Protein 2X7Q (pdb70)

GO terms:
  GO:0062040 fungal biofilm matrix (C, IDA)

Foldseek 3Di:
DDAFEEEEEPALLCQLVVLLVVVPLQVVLVYHYHYDYDNQFCVVVVVCQVVVVGFKYKHWLLLQLQVLLVPQLFKFFAAAFWFFWFKFFKKAALDDPQAQALLSFAAEEDLDDSGPFNLCLLVCVVVVHARHDHYFHQNDDVSQLCQRNVHPPGHHGVIIGGCLLCVVCVVVSRMHTRDMDIQQAGTITMMGTNVCCVVPVPSVLSSQVSSLVSLVVCVVCVVVSLVCNCVPHPGHSVSSNVVVVRIDTDNCGLVAFYDCCRSPVSSCVSSCSSVVDPDDDVSSVVSCVSRYDRGHGDDDDPVD

B-factor: mean 14.61, std 3.61, range [8.03, 32.43]

InterPro domains:
  IPR054364 Ca3427-like, PBP 2 [PF22384] (88-183)

Organism: Candida albicans (strain SC5314 / ATCC MYA-2876) (NCBI:txid237561)

Solvent-accessible surface area: 13433 Å² total

Structure (mmCIF, N/CA/C/O backbone):
data_2X7Q
#
_entry.id   2X7Q
#
_cell.length_a   41.411
_cell.length_b   65.724
_cell.length_c   128.203
_cell.angle_alpha   90.00
_cell.angle_beta   90.00
_cell.angle_gamma   90.00
#
_symmetry.space_group_name_H-M   'P 21 21 21'
#
loop_
_entity.id
_entity.type
_entity.pdbx_description
1 polymer 'POSSIBLE THIAMINE BIOSYNTHESIS ENZYME'
2 non-polymer GLYCEROL
3 non-polymer 'CALCIUM ION'
4 water water
#
loop_
_atom_site.group_PDB
_atom_site.id
_atom_site.type_symbol
_atom_site.label_atom_id
_atom_site.label_alt_id
_atom_site.label_comp_id
_atom_site.label_asym_id
_atom_site.label_entity_id
_atom_site.label_seq_id
_atom_site.pdbx_PDB_ins_code
_atom_site.Cartn_x
_atom_site.Cartn_y
_atom_site.Cartn_z
_atom_site.occupancy
_atom_site.B_iso_or_equiv
_atom_site.auth_seq_id
_atom_site.auth_comp_id
_atom_site.auth_asym_id
_atom_site.auth_atom_id
_atom_site.pdbx_PDB_model_num
ATOM 1 N N . LEU A 1 14 ? 47.535 37.162 97.365 1.00 17.94 1 LEU A N 1
ATOM 2 C CA . LEU A 1 14 ? 46.623 37.280 96.233 1.00 18.81 1 LEU A CA 1
ATOM 3 C C . LEU A 1 14 ? 46.753 38.641 95.557 1.00 16.62 1 LEU A C 1
ATOM 4 O O . LEU A 1 14 ? 46.653 39.676 96.212 1.00 17.58 1 LEU A O 1
ATOM 9 N N . PRO A 1 15 ? 46.978 38.642 94.237 1.00 16.64 2 PRO A N 1
ATOM 10 C CA . PRO A 1 15 ? 47.138 39.881 93.470 1.00 17.35 2 PRO A CA 1
ATOM 11 C C . PRO A 1 15 ? 45.879 40.743 93.509 1.00 16.66 2 PRO A C 1
ATOM 12 O O . PRO A 1 15 ? 44.773 40.217 93.642 1.00 15.75 2 PRO A O 1
ATOM 16 N N . THR A 1 16 ? 46.055 42.055 93.388 1.00 16.00 3 THR A N 1
ATOM 17 C CA . THR A 1 16 ? 44.933 42.987 93.384 1.00 16.37 3 THR A CA 1
ATOM 18 C C . THR A 1 16 ? 43.972 42.670 92.245 1.00 15.85 3 THR A C 1
ATOM 19 O O . THR A 1 16 ? 44.376 42.146 91.206 1.00 15.03 3 THR A O 1
ATOM 23 N N . LEU A 1 17 ? 42.699 42.992 92.444 1.00 15.53 4 LEU A N 1
ATOM 24 C CA . LEU A 1 17 ? 41.672 42.649 91.474 1.00 14.77 4 LEU A CA 1
ATOM 25 C C . LEU A 1 17 ? 40.782 43.848 91.161 1.00 15.44 4 LEU A C 1
ATOM 26 O O . LEU A 1 17 ? 40.077 44.353 92.036 1.00 15.35 4 LEU A O 1
ATOM 31 N N . LYS A 1 18 ? 40.822 44.302 89.912 1.00 13.87 5 LYS A N 1
ATOM 32 C CA . LYS A 1 18 ? 39.980 45.408 89.473 1.00 14.13 5 LYS A CA 1
ATOM 33 C C . LYS A 1 18 ? 38.661 44.877 88.918 1.00 12.62 5 LYS A C 1
ATOM 34 O O . LYS A 1 18 ? 38.633 44.227 87.872 1.00 12.69 5 LYS A O 1
ATOM 40 N N . VAL A 1 19 ? 37.571 45.153 89.626 1.00 12.69 6 VAL A N 1
ATOM 41 C CA . VAL A 1 19 ? 36.262 44.630 89.247 1.00 12.28 6 VAL A CA 1
ATOM 42 C C . VAL A 1 19 ? 35.343 45.725 88.708 1.00 12.14 6 VAL A C 1
ATOM 43 O O . VAL A 1 19 ? 35.014 46.681 89.413 1.00 12.57 6 VAL A O 1
ATOM 47 N N . ALA A 1 20 ? 34.932 45.576 87.452 1.00 11.63 7 ALA A N 1
ATOM 48 C CA . ALA A 1 20 ? 34.016 46.524 86.824 1.00 11.82 7 ALA A CA 1
ATOM 49 C C . ALA A 1 20 ? 32.569 46.105 87.053 1.00 11.24 7 ALA A C 1
ATOM 50 O O . ALA A 1 20 ? 32.208 44.956 86.806 1.00 11.13 7 ALA A O 1
ATOM 52 N N . TYR A 1 21 ? 31.750 47.036 87.533 1.00 11.61 8 TYR A N 1
ATOM 53 C CA . TYR A 1 21 ? 30.345 46.756 87.812 1.00 12.48 8 TYR A CA 1
ATOM 54 C C . TYR A 1 21 ? 29.446 47.888 87.321 1.00 12.43 8 TYR A C 1
ATOM 55 O O . TYR A 1 21 ? 29.917 48.988 87.024 1.00 12.67 8 TYR A O 1
ATOM 64 N N . ILE A 1 22 ? 28.149 47.613 87.250 1.00 11.42 9 ILE A N 1
ATOM 65 C CA . ILE A 1 22 ? 27.17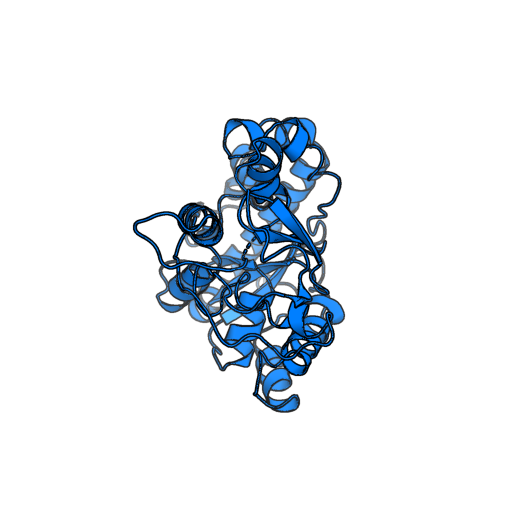5 48.623 86.859 1.00 12.77 9 ILE A CA 1
ATOM 66 C C . ILE A 1 22 ? 26.361 49.059 88.072 1.00 12.72 9 ILE A C 1
ATOM 67 O O . ILE A 1 22 ? 25.722 48.235 88.722 1.00 12.04 9 ILE A O 1
ATOM 72 N N . PRO A 1 23 ? 26.388 50.363 88.383 1.00 12.69 10 PRO A N 1
ATOM 73 C CA . PRO A 1 23 ? 25.722 50.910 89.571 1.00 14.83 10 PRO A CA 1
ATOM 74 C C . PRO A 1 23 ? 24.200 50.842 89.476 1.00 14.91 10 PRO A C 1
ATOM 75 O O . PRO A 1 23 ? 23.549 51.848 89.190 1.00 15.59 10 PRO A O 1
ATOM 79 N N . GLU A 1 24 ? 23.645 49.660 89.719 1.00 14.14 11 GLU A N 1
ATOM 80 C CA . GLU A 1 24 ? 22.198 49.479 89.745 1.00 12.67 11 GLU A CA 1
ATOM 81 C C . GLU A 1 24 ? 21.787 48.682 90.979 1.00 11.35 11 GLU A C 1
ATOM 82 O O . GLU A 1 24 ? 22.626 48.330 91.808 1.00 11.23 11 GLU A O 1
ATOM 88 N N . HIS A 1 25 ? 20.496 48.392 91.096 1.00 11.51 12 HIS A N 1
ATOM 89 C CA . HIS A 1 25 ? 19.993 47.611 92.219 1.00 10.50 12 HIS A CA 1
ATOM 90 C C . HIS A 1 25 ? 20.636 46.228 92.278 1.00 10.66 12 HIS A C 1
ATOM 91 O O . HIS A 1 25 ? 20.796 45.658 93.355 1.00 10.23 12 HIS A O 1
ATOM 98 N N . PHE A 1 26 ? 21.007 45.692 91.119 1.00 9.94 13 PHE A N 1
ATOM 99 C CA . PHE A 1 26 ? 21.597 44.357 91.053 1.00 10.15 13 PHE A CA 1
ATOM 100 C C . PHE A 1 26 ? 22.962 44.282 91.732 1.00 9.96 13 PHE A C 1
ATOM 101 O O . PHE A 1 26 ? 23.395 43.209 92.148 1.00 10.36 13 PHE A O 1
ATOM 109 N N . SER A 1 27 ? 23.638 45.421 91.840 1.00 9.63 14 SER A N 1
ATOM 110 C CA . SER A 1 27 ? 24.983 45.459 92.404 1.00 10.02 14 SER A CA 1
ATOM 111 C C . SER A 1 27 ? 24.956 45.469 93.930 1.00 10.73 14 SER A C 1
ATOM 112 O O . SER A 1 27 ? 26.003 45.522 94.575 1.00 10.53 14 SER A O 1
ATOM 115 N N . THR A 1 28 ? 23.757 45.414 94.501 1.00 10.10 15 THR A N 1
ATOM 116 C CA . THR A 1 28 ? 23.590 45.465 95.951 1.00 11.20 15 THR A CA 1
ATOM 117 C C . THR A 1 28 ? 24.461 44.454 96.707 1.00 11.64 15 THR A C 1
ATOM 118 O O . THR A 1 28 ? 25.184 44.834 97.626 1.00 11.24 15 THR A O 1
ATOM 122 N N . PRO A 1 29 ? 24.393 43.167 96.326 1.00 9.92 16 PRO A N 1
ATOM 123 C CA . PRO A 1 29 ? 25.193 42.146 97.013 1.00 10.01 16 PRO A CA 1
ATOM 124 C C . PRO A 1 29 ? 26.684 42.475 97.011 1.00 11.12 16 PRO A C 1
ATOM 125 O O . PRO A 1 29 ? 27.374 42.189 97.989 1.00 11.87 16 PRO A O 1
ATOM 129 N N . LEU A 1 30 ? 27.172 43.064 95.924 1.00 10.47 17 LEU A N 1
ATOM 130 C CA . LEU A 1 30 ? 28.574 43.454 95.834 1.00 11.39 17 LEU A CA 1
ATOM 131 C C . LEU A 1 30 ? 28.927 44.464 96.918 1.00 12.47 17 LEU A C 1
ATOM 132 O O . LEU A 1 30 ? 29.992 44.387 97.527 1.00 11.40 17 LEU A O 1
ATOM 137 N N . PHE A 1 31 ? 28.022 45.407 97.160 1.00 12.06 18 PHE A N 1
ATOM 138 C CA . PHE A 1 31 ? 28.245 46.444 98.161 1.00 13.35 18 PHE A CA 1
ATOM 139 C C . PHE A 1 31 ? 28.349 45.874 99.573 1.00 13.75 18 PHE A C 1
ATOM 140 O O . PHE A 1 31 ? 29.295 46.173 100.301 1.00 14.08 18 PHE A O 1
ATOM 148 N N . PHE A 1 32 ? 27.370 45.060 99.955 1.00 12.64 19 PHE A N 1
ATOM 149 C CA . PHE A 1 32 ? 27.331 44.484 101.297 1.00 13.61 19 PHE A CA 1
ATOM 150 C C . PHE A 1 32 ? 28.537 43.588 101.574 1.00 13.43 19 PHE A C 1
ATOM 151 O O . PHE A 1 32 ? 28.989 43.483 102.712 1.00 13.55 19 PHE A O 1
ATOM 159 N N . ALA A 1 33 ? 29.051 42.943 100.532 1.00 13.45 20 ALA A N 1
ATOM 160 C CA . ALA A 1 33 ? 30.256 42.131 100.660 1.00 13.33 20 ALA A CA 1
ATOM 161 C C . ALA A 1 33 ? 31.430 42.992 101.118 1.00 14.17 20 ALA A C 1
ATOM 162 O O . ALA A 1 33 ? 32.288 42.539 101.874 1.00 15.09 20 ALA A O 1
ATOM 164 N N . GLN A 1 34 ? 31.458 44.237 100.652 1.00 13.84 21 GLN A N 1
ATOM 165 C CA . GLN A 1 34 ? 32.499 45.184 101.034 1.00 14.42 21 GLN A CA 1
ATOM 166 C C . GLN A 1 34 ? 32.202 45.786 102.405 1.00 15.06 21 GLN A C 1
ATOM 167 O O . GLN A 1 34 ? 33.101 45.950 103.229 1.00 14.77 21 GLN A O 1
ATOM 173 N N . GLN A 1 35 ? 30.934 46.111 102.640 1.00 14.69 22 GLN A N 1
ATOM 174 C CA . GLN A 1 35 ? 30.501 46.675 103.915 1.00 14.97 22 GLN A CA 1
ATOM 175 C C . GLN A 1 35 ? 30.819 45.736 105.074 1.00 14.87 22 GLN A C 1
ATOM 176 O O . GLN A 1 35 ? 31.289 46.171 106.125 1.00 16.05 22 GLN A O 1
ATOM 182 N N . GLN A 1 36 ? 30.560 44.448 104.874 1.00 14.64 23 GLN A N 1
ATOM 183 C CA . GLN A 1 36 ? 30.785 43.449 105.912 1.00 14.60 23 GLN A CA 1
ATOM 184 C C . GLN A 1 36 ? 32.219 42.930 105.887 1.00 15.26 23 GLN A C 1
ATOM 185 O O . GLN A 1 36 ? 32.585 42.051 106.667 1.00 15.35 23 GLN A O 1
ATOM 191 N N . GLY A 1 37 ? 33.026 43.480 104.984 1.00 14.14 24 GLY A N 1
ATOM 192 C CA . GLY A 1 37 ? 34.434 43.136 104.901 1.00 14.95 24 GLY A CA 1
ATOM 193 C C . GLY A 1 37 ? 34.703 41.703 104.484 1.00 15.66 24 GLY A C 1
ATOM 194 O O . GLY A 1 37 ? 35.699 41.109 104.898 1.00 15.64 24 GLY A O 1
ATOM 195 N N . TYR A 1 38 ? 33.821 41.146 103.661 1.00 14.03 25 TYR A N 1
ATOM 196 C CA . TYR A 1 38 ? 33.994 39.781 103.179 1.00 14.50 25 TYR A CA 1
ATOM 197 C C . TYR A 1 38 ? 35.202 39.661 102.252 1.00 14.58 25 TYR A C 1
ATOM 198 O O . TYR A 1 38 ? 35.879 38.634 102.234 1.00 14.80 25 TYR A O 1
ATOM 207 N N . TYR A 1 39 ? 35.466 40.709 101.479 1.00 12.60 26 TYR A N 1
ATOM 208 C CA . TYR A 1 39 ? 36.593 40.703 100.553 1.00 14.90 26 TYR A CA 1
ATOM 209 C C . TYR A 1 39 ? 37.922 40.589 101.297 1.00 16.01 26 TYR A C 1
ATOM 210 O O . TYR A 1 39 ? 38.750 39.738 100.974 1.00 15.53 26 TYR A O 1
ATOM 219 N N . LYS A 1 40 ? 38.122 41.448 102.291 1.00 15.04 27 LYS A N 1
ATOM 220 C CA . LYS A 1 40 ? 39.341 41.417 103.093 1.00 17.25 27 LYS A CA 1
ATOM 221 C C . LYS A 1 40 ? 39.478 40.100 103.853 1.00 17.15 27 LYS A C 1
ATOM 222 O O . LYS A 1 40 ? 40.582 39.598 104.046 1.00 17.59 27 LYS A O 1
ATOM 228 N N . ALA A 1 41 ? 38.346 39.540 104.267 1.00 17.13 28 ALA A N 1
ATOM 229 C CA . ALA A 1 41 ? 38.332 38.273 104.988 1.00 16.93 28 ALA A CA 1
ATOM 230 C C . ALA A 1 41 ? 38.910 37.152 104.132 1.00 17.97 28 ALA A C 1
ATOM 231 O O . ALA A 1 41 ? 39.451 36.178 104.652 1.00 18.49 28 ALA A O 1
ATOM 233 N N . HIS A 1 42 ? 38.785 37.296 102.816 1.00 17.06 29 HIS A N 1
ATOM 234 C CA . HIS A 1 42 ? 39.310 36.310 101.879 1.00 17.66 29 HIS A CA 1
ATOM 235 C C . HIS A 1 42 ? 40.694 36.706 101.376 1.00 18.36 29 HIS A C 1
ATOM 236 O O . HIS A 1 42 ? 41.157 36.207 100.351 1.00 19.03 29 HIS A O 1
ATOM 243 N N . ASP A 1 43 ? 41.352 37.600 102.108 1.00 17.76 30 ASP A N 1
ATOM 244 C CA . ASP A 1 43 ? 42.695 38.055 101.757 1.00 19.59 30 ASP A CA 1
ATOM 245 C C . ASP A 1 43 ? 42.716 38.710 100.379 1.00 18.00 30 ASP A C 1
ATOM 246 O O . ASP A 1 43 ? 43.660 38.534 99.610 1.00 18.54 30 ASP A O 1
ATOM 251 N N . LEU A 1 44 ? 41.669 39.470 100.076 1.00 16.84 31 LEU A N 1
ATOM 252 C CA . LEU A 1 44 ? 41.533 40.105 98.771 1.00 16.12 31 LEU A CA 1
ATOM 253 C C . LEU A 1 44 ? 41.664 41.622 98.863 1.00 17.34 31 LEU A C 1
ATOM 254 O O . LEU A 1 44 ? 41.335 42.222 99.887 1.00 17.32 31 LEU A O 1
ATOM 259 N N . SER A 1 45 ? 42.153 42.233 97.789 1.00 16.46 32 SER A N 1
ATOM 260 C CA . SER A 1 45 ? 42.182 43.686 97.668 1.00 16.31 32 SER A CA 1
ATOM 261 C C . SER A 1 45 ? 41.469 44.086 96.384 1.00 16.62 32 SER A C 1
ATOM 262 O O . SER A 1 45 ? 42.053 44.052 95.300 1.00 15.34 32 SER A O 1
ATOM 265 N N . ILE A 1 46 ? 40.202 44.459 96.513 1.00 16.97 33 ILE A N 1
ATOM 266 C CA . ILE A 1 46 ? 39.367 44.719 95.351 1.00 16.18 33 ILE A CA 1
ATOM 267 C C . ILE A 1 46 ? 39.217 46.206 95.053 1.00 15.48 33 ILE A C 1
ATOM 268 O O . ILE A 1 46 ? 38.802 46.980 95.914 1.00 16.62 33 ILE A O 1
ATOM 273 N N . GLU A 1 47 ? 39.561 46.598 93.830 1.00 15.61 34 GLU A N 1
ATOM 274 C CA . GLU A 1 47 ? 39.338 47.963 93.369 1.00 15.60 34 GLU A CA 1
ATOM 275 C C . GLU A 1 47 ? 38.156 47.994 92.409 1.00 14.52 34 GLU A C 1
ATOM 276 O O . GLU A 1 47 ? 38.278 47.603 91.247 1.00 15.67 34 GLU A O 1
ATOM 282 N N . PHE A 1 48 ? 37.011 48.455 92.901 1.00 14.26 35 PHE A N 1
ATOM 283 C CA . PHE A 1 48 ? 35.799 48.499 92.092 1.00 13.44 35 PHE A CA 1
ATOM 284 C C . PHE A 1 48 ? 35.811 49.652 91.096 1.00 14.65 35 PHE A C 1
ATOM 285 O O . PHE A 1 48 ? 36.176 50.778 91.436 1.00 15.63 35 PHE A O 1
ATOM 293 N N . VAL A 1 49 ? 35.408 49.357 89.865 1.00 14.58 36 VAL A N 1
ATOM 294 C CA . VAL A 1 49 ? 35.319 50.363 88.814 1.00 14.72 36 VAL A CA 1
ATOM 295 C C . VAL A 1 49 ? 33.874 50.524 88.353 1.00 14.21 36 VAL A C 1
ATOM 296 O O . VAL A 1 49 ? 33.315 49.636 87.711 1.00 13.97 36 VAL A O 1
ATOM 300 N N . LYS A 1 50 ? 33.272 51.661 88.684 1.00 14.48 37 LYS A N 1
ATOM 301 C CA . LYS A 1 50 ? 31.886 51.925 88.316 1.00 15.27 37 LYS A CA 1
ATOM 302 C C . LYS A 1 50 ? 31.740 52.196 86.819 1.00 13.68 37 LYS A C 1
ATOM 303 O O . LYS A 1 50 ? 32.452 53.027 86.255 1.00 14.33 37 LYS A O 1
ATOM 309 N N . VAL A 1 51 ? 30.804 51.493 86.187 1.00 13.75 38 VAL A N 1
ATOM 310 C CA . VAL A 1 51 ? 30.524 51.671 84.768 1.00 14.91 38 VAL A CA 1
ATOM 311 C C . VAL A 1 51 ? 29.035 51.929 84.549 1.00 15.87 38 VAL A C 1
ATOM 312 O O . VAL A 1 51 ? 28.273 50.994 84.324 1.00 15.65 38 VAL A O 1
ATOM 316 N N . PRO A 1 52 ? 28.622 53.206 84.618 1.00 17.14 39 PRO A N 1
ATOM 317 C CA . PRO A 1 52 ? 27.221 53.630 84.479 1.00 17.25 39 PRO A CA 1
ATOM 318 C C . PRO A 1 52 ? 26.585 53.330 83.121 1.00 18.81 39 PRO A C 1
ATOM 319 O O . PRO A 1 52 ? 25.357 53.366 83.034 1.00 20.29 39 PRO A O 1
ATOM 323 N N . GLU A 1 53 ? 27.384 53.058 82.090 1.00 20.55 40 GLU A N 1
ATOM 324 C CA . GLU A 1 53 ? 26.842 52.925 80.733 1.00 21.87 40 GLU A CA 1
ATOM 325 C C . GLU A 1 53 ? 26.749 51.491 80.211 1.00 21.70 40 GLU A C 1
ATOM 326 O O . GLU A 1 53 ? 26.729 51.271 78.999 1.00 22.11 40 GLU A O 1
ATOM 332 N N . GLY A 1 54 ? 26.691 50.524 81.122 1.00 19.58 41 GLY A N 1
ATOM 333 C CA . GLY A 1 54 ? 26.382 49.153 80.751 1.00 18.92 41 GLY A CA 1
ATOM 334 C C . GLY A 1 54 ? 27.524 48.223 80.371 1.00 18.10 41 GLY A C 1
ATOM 335 O O . GLY A 1 54 ? 28.703 48.571 80.475 1.00 17.99 41 GLY A O 1
ATOM 336 N N . SER A 1 55 ? 27.150 47.029 79.914 1.00 17.58 42 SER A N 1
ATOM 337 C CA . SER A 1 55 ? 28.093 45.950 79.632 1.00 16.84 42 SER A CA 1
ATOM 338 C C . SER A 1 55 ? 28.991 46.239 78.434 1.00 16.76 42 SER A C 1
ATOM 339 O O . SER A 1 55 ? 30.079 45.673 78.313 1.00 14.93 42 SER A O 1
ATOM 342 N N . GLY A 1 56 ? 28.526 47.112 77.547 1.00 16.61 43 GLY A N 1
ATOM 343 C CA . GLY A 1 56 ? 29.294 47.482 76.373 1.00 17.90 43 GLY A CA 1
ATOM 344 C C . GLY A 1 56 ? 30.705 47.906 76.731 1.00 16.51 43 GLY A C 1
ATOM 345 O O . GLY A 1 56 ? 31.671 47.478 76.099 1.00 16.55 43 GLY A O 1
ATOM 346 N N . ARG A 1 57 ? 30.824 48.745 77.756 1.00 16.02 44 ARG A N 1
ATOM 347 C CA . ARG A 1 57 ? 32.123 49.235 78.199 1.00 15.69 44 ARG A CA 1
ATOM 348 C C . ARG A 1 57 ? 32.835 48.174 79.030 1.00 15.62 44 ARG A C 1
ATOM 349 O O . ARG A 1 57 ? 34.064 48.111 79.051 1.00 15.09 44 ARG A O 1
ATOM 357 N N . LEU A 1 58 ? 32.053 47.347 79.716 1.00 13.92 45 LEU A N 1
ATOM 358 C CA . LEU A 1 58 ? 32.597 46.246 80.504 1.00 13.72 45 LEU A CA 1
ATOM 359 C C . LEU A 1 58 ? 33.481 45.343 79.650 1.00 12.79 45 LEU A C 1
ATOM 360 O O . LEU A 1 58 ? 34.589 44.989 80.051 1.00 12.35 45 LEU A O 1
ATOM 365 N N . ILE A 1 59 ? 32.986 44.974 78.472 1.00 11.07 46 ILE A N 1
ATOM 366 C CA . ILE A 1 59 ? 33.745 44.125 77.561 1.00 12.57 46 ILE A CA 1
ATOM 367 C C . ILE A 1 59 ? 35.000 44.840 77.061 1.00 12.73 46 ILE A C 1
ATOM 368 O O . ILE A 1 59 ? 36.064 44.232 76.939 1.00 12.79 46 ILE A O 1
ATOM 373 N N . ASN A 1 60 ? 34.868 46.131 76.770 1.00 12.73 47 ASN A N 1
ATOM 374 C CA . ASN A 1 60 ? 36.003 46.935 76.334 1.00 13.81 47 ASN A CA 1
ATOM 375 C C . ASN A 1 60 ? 37.094 46.995 77.401 1.00 12.96 47 ASN A C 1
ATOM 376 O O . ASN A 1 60 ? 38.283 46.926 77.095 1.00 12.96 47 ASN A O 1
ATOM 381 N N . LEU A 1 61 ? 36.677 47.124 78.656 1.00 12.11 48 LEU A N 1
ATOM 382 C CA . LEU A 1 61 ? 37.608 47.175 79.776 1.00 12.45 48 LEU A CA 1
ATOM 383 C C . LEU A 1 61 ? 38.340 45.844 79.939 1.00 12.53 48 LEU A C 1
ATOM 384 O O . LEU A 1 61 ? 39.517 45.815 80.295 1.00 11.90 48 LEU A O 1
ATOM 389 N N . LEU A 1 62 ? 37.640 44.745 79.677 1.00 12.22 49 LEU A N 1
ATOM 390 C CA . LEU A 1 62 ? 38.250 43.422 79.738 1.00 13.14 49 LEU A CA 1
ATOM 391 C C . LEU A 1 62 ? 39.245 43.244 78.598 1.00 12.90 49 LEU A C 1
ATOM 392 O O . LEU A 1 62 ? 40.300 42.635 78.771 1.00 12.62 49 LEU A O 1
ATOM 397 N N . ASN A 1 63 ? 38.904 43.788 77.434 1.00 12.88 50 ASN A N 1
ATOM 398 C CA . ASN A 1 63 ? 39.761 43.696 76.259 1.00 12.89 50 ASN A CA 1
ATOM 399 C C . ASN A 1 63 ? 41.054 44.488 76.411 1.00 12.49 50 ASN A C 1
ATOM 400 O O . ASN A 1 63 ? 42.099 44.081 75.911 1.00 12.48 50 ASN A O 1
ATOM 405 N N . SER A 1 64 ? 40.976 45.620 77.102 1.00 11.73 51 SER A N 1
ATOM 406 C CA . SER A 1 64 ? 42.138 46.480 77.298 1.00 12.58 51 SER A CA 1
ATOM 407 C C . SER A 1 64 ? 42.872 46.145 78.595 1.00 12.20 51 SER A C 1
ATOM 408 O O . SER A 1 64 ? 43.873 46.779 78.932 1.00 12.47 51 SER A O 1
ATOM 411 N N . ASN A 1 65 ? 42.364 45.147 79.314 1.00 12.07 52 ASN A N 1
ATOM 412 C CA . ASN A 1 65 ? 42.952 44.715 80.580 1.00 12.96 52 ASN A CA 1
ATOM 413 C C . ASN A 1 65 ? 42.908 45.787 81.666 1.00 12.21 52 ASN A C 1
ATOM 414 O O . ASN A 1 65 ? 43.671 45.732 82.631 1.00 12.24 52 ASN A O 1
ATOM 419 N N . GLU A 1 66 ? 42.019 46.762 81.508 1.00 12.28 53 GLU A N 1
ATOM 420 C CA . GLU A 1 66 ? 41.849 47.797 82.521 1.00 13.65 53 GLU A CA 1
ATOM 421 C C . GLU A 1 66 ? 41.225 47.206 83.777 1.00 13.01 53 GLU A C 1
ATOM 422 O O . GLU A 1 66 ? 41.440 47.705 84.881 1.00 14.58 53 GLU A O 1
ATOM 428 N N . VAL A 1 67 ? 40.456 46.135 83.599 1.00 12.47 54 VAL A N 1
ATOM 429 C CA . VAL A 1 67 ? 39.842 45.434 84.719 1.00 13.27 54 VAL A CA 1
ATOM 430 C C . VAL A 1 67 ? 40.005 43.927 84.558 1.00 12.58 54 VAL A C 1
ATOM 431 O O . VAL A 1 67 ? 40.167 43.427 83.445 1.00 12.57 54 VAL A O 1
ATOM 435 N N . ASP A 1 68 ? 39.955 43.212 85.677 1.00 12.72 55 ASP A N 1
ATOM 436 C CA . ASP A 1 68 ? 40.134 41.767 85.677 1.00 12.13 55 ASP A CA 1
ATOM 437 C C . ASP A 1 68 ? 38.799 41.035 85.580 1.00 11.33 55 ASP A C 1
ATOM 438 O O . ASP A 1 68 ? 38.700 39.986 84.944 1.00 11.82 55 ASP A O 1
ATOM 443 N N . ILE A 1 69 ? 37.773 41.599 86.210 1.00 10.86 56 ILE A N 1
ATOM 444 C CA . ILE A 1 69 ? 36.453 40.978 86.239 1.00 10.98 56 ILE A CA 1
ATOM 445 C C . ILE A 1 69 ? 35.355 41.982 85.886 1.00 10.94 56 ILE A C 1
ATOM 446 O O . ILE A 1 69 ? 35.464 43.170 86.200 1.00 10.89 56 ILE A O 1
ATOM 451 N N . ALA A 1 70 ? 34.302 41.498 85.232 1.00 10.99 57 ALA A N 1
ATOM 452 C CA . ALA A 1 70 ? 33.161 42.338 84.878 1.00 10.02 57 ALA A CA 1
ATOM 453 C C . ALA A 1 70 ? 31.843 41.643 85.205 1.00 11.22 57 ALA A C 1
ATOM 454 O O . ALA A 1 70 ? 31.659 40.472 84.879 1.00 11.31 57 ALA A O 1
ATOM 456 N N . ILE A 1 71 ? 30.938 42.366 85.859 1.00 10.74 58 ILE A N 1
ATOM 457 C CA . ILE A 1 71 ? 29.610 41.844 86.171 1.00 11.64 58 ILE A CA 1
ATOM 458 C C . ILE A 1 71 ? 28.576 42.520 85.273 1.00 10.04 58 ILE A C 1
ATOM 459 O O . ILE A 1 71 ? 28.158 43.649 85.541 1.00 9.97 58 ILE A O 1
ATOM 464 N N . GLY A 1 72 ? 28.160 41.835 84.210 1.00 10.83 59 GLY A N 1
ATOM 465 C CA . GLY A 1 72 ? 27.247 42.426 83.247 1.00 10.43 59 GLY A CA 1
ATOM 466 C C . GLY A 1 72 ? 26.160 41.491 82.753 1.00 10.50 59 GLY A C 1
ATOM 467 O O . GLY A 1 72 ? 26.020 40.369 83.241 1.00 9.36 59 GLY A O 1
ATOM 468 N N . LEU A 1 73 ? 25.384 41.958 81.780 1.00 9.49 60 LEU A N 1
ATOM 469 C CA . LEU A 1 73 ? 24.278 41.175 81.239 1.00 10.17 60 LEU A CA 1
ATOM 470 C C . LEU A 1 73 ? 24.771 39.940 80.488 1.00 10.61 60 LEU A C 1
ATOM 471 O O . LEU A 1 73 ? 25.799 39.979 79.813 1.00 10.82 60 LEU A O 1
ATOM 476 N N . THR A 1 74 ? 24.025 38.847 80.613 1.00 10.38 61 THR A N 1
ATOM 477 C CA . THR A 1 74 ? 24.403 37.574 80.013 1.00 9.92 61 THR A CA 1
ATOM 478 C C . THR A 1 74 ? 24.554 37.649 78.496 1.00 10.06 61 THR A C 1
ATOM 479 O O . THR A 1 74 ? 25.592 37.271 77.959 1.00 9.20 61 THR A O 1
ATOM 483 N N . GLU A 1 75 ? 23.525 38.136 77.809 1.00 9.95 62 GLU A N 1
ATOM 484 C CA . GLU A 1 75 ? 23.530 38.155 76.348 1.00 11.20 62 GLU A CA 1
ATOM 485 C C . GLU A 1 75 ? 24.713 38.938 75.785 1.00 10.55 62 GLU A C 1
ATOM 486 O O . GLU A 1 75 ? 25.225 38.613 74.717 1.00 11.18 62 GLU A O 1
ATOM 492 N N . ALA A 1 76 ? 25.144 39.965 76.510 1.00 10.74 63 ALA A N 1
ATOM 493 C CA . ALA A 1 76 ? 26.257 40.800 76.075 1.00 11.26 63 ALA A CA 1
ATOM 494 C C . ALA A 1 76 ? 27.534 39.979 75.914 1.00 11.65 63 ALA A C 1
ATOM 495 O O . ALA A 1 76 ? 28.249 40.113 74.922 1.00 10.87 63 ALA A O 1
ATOM 497 N N . PHE A 1 77 ? 27.819 39.138 76.902 1.00 10.84 64 PHE A N 1
ATOM 498 C CA . PHE A 1 77 ? 29.027 38.322 76.890 1.00 10.38 64 PHE A CA 1
ATOM 499 C C . PHE A 1 77 ? 28.889 37.117 75.964 1.00 10.28 64 PHE A C 1
ATOM 500 O O . PHE A 1 77 ? 29.820 36.779 75.235 1.00 10.21 64 PHE A O 1
ATOM 508 N N . ILE A 1 78 ? 27.727 36.473 75.996 1.00 10.19 65 ILE A N 1
ATOM 509 C CA . ILE A 1 78 ? 27.477 35.313 75.146 1.00 10.86 65 ILE A CA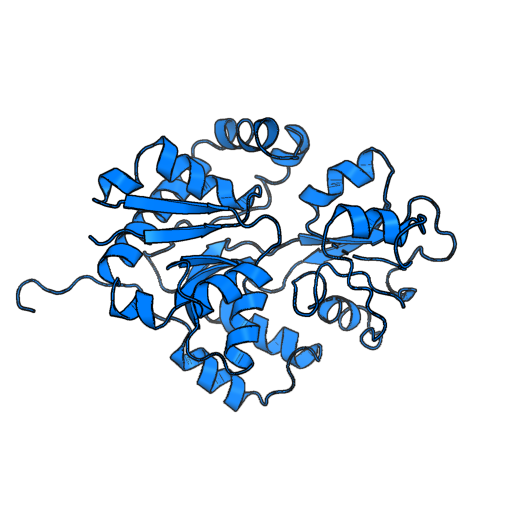 1
ATOM 510 C C . ILE A 1 78 ? 27.593 35.672 73.668 1.00 11.26 65 ILE A C 1
ATOM 511 O O . ILE A 1 78 ? 28.231 34.957 72.896 1.00 11.44 65 ILE A O 1
ATOM 516 N N . ALA A 1 79 ? 26.972 36.780 73.279 1.00 10.92 66 ALA A N 1
ATOM 517 C CA . ALA A 1 79 ? 27.015 37.225 71.891 1.00 11.92 66 ALA A CA 1
ATOM 518 C C . ALA A 1 79 ? 28.434 37.600 71.476 1.00 11.72 66 ALA A C 1
ATOM 519 O O . ALA A 1 79 ? 28.887 37.233 70.393 1.00 12.67 66 ALA A O 1
ATOM 521 N N . ASP A 1 80 ? 29.133 38.326 72.345 1.00 11.70 67 ASP A N 1
ATOM 522 C CA . ASP A 1 80 ? 30.499 38.752 72.064 1.00 12.19 67 ASP A CA 1
ATOM 523 C C . ASP A 1 80 ? 31.405 37.546 71.822 1.00 12.48 67 ASP A C 1
ATOM 524 O O . ASP A 1 80 ? 32.250 37.564 70.927 1.00 12.60 67 ASP A O 1
ATOM 529 N N . ILE A 1 81 ? 31.221 36.498 72.621 1.00 11.62 68 ILE A N 1
ATOM 530 C CA . ILE A 1 81 ? 31.994 35.268 72.468 1.00 11.66 68 ILE A CA 1
ATOM 531 C C . ILE A 1 81 ? 31.604 34.534 71.187 1.00 12.55 68 ILE A C 1
ATOM 532 O O . ILE A 1 81 ? 32.463 34.055 70.447 1.00 12.42 68 ILE A O 1
ATOM 537 N N . ALA A 1 82 ? 30.301 34.454 70.936 1.00 11.67 69 ALA A N 1
ATOM 538 C CA . ALA A 1 82 ? 29.778 33.800 69.741 1.00 12.29 69 ALA A CA 1
ATOM 539 C C . ALA A 1 82 ? 30.226 34.516 68.470 1.00 12.42 69 ALA A C 1
ATOM 540 O O . ALA A 1 82 ? 30.234 33.931 67.387 1.00 13.77 69 ALA A O 1
ATOM 542 N N . LYS A 1 83 ? 30.592 35.787 68.613 1.00 12.50 70 LYS A N 1
ATOM 543 C CA . LYS A 1 83 ? 31.017 36.600 67.479 1.00 12.66 70 LYS A CA 1
ATOM 544 C C . LYS A 1 83 ? 32.523 36.495 67.238 1.00 13.54 70 LYS A C 1
ATOM 545 O O . LYS A 1 83 ? 33.044 37.062 66.278 1.00 14.54 70 LYS A O 1
ATOM 551 N N . GLY A 1 84 ? 33.218 35.769 68.110 1.00 13.09 71 GLY A N 1
ATOM 552 C CA . GLY A 1 84 ? 34.628 35.488 67.904 1.00 14.35 71 GLY A CA 1
ATOM 553 C C . GLY A 1 84 ? 35.594 36.107 68.898 1.00 14.78 71 GLY A C 1
ATOM 554 O O . GLY A 1 84 ? 36.781 36.251 68.602 1.00 15.39 71 GLY A O 1
ATOM 555 N N . ASN A 1 85 ? 35.102 36.477 70.075 1.00 12.99 72 ASN A N 1
ATOM 556 C CA . ASN A 1 85 ? 35.987 36.981 71.120 1.00 14.16 72 ASN A CA 1
ATOM 557 C C . ASN A 1 85 ? 36.424 35.855 72.053 1.00 14.37 72 ASN A C 1
ATOM 558 O O . ASN A 1 85 ? 35.791 35.605 73.076 1.00 13.50 72 ASN A O 1
ATOM 563 N N . GLU A 1 86 ? 37.509 35.180 71.687 1.00 15.01 73 GLU A N 1
ATOM 564 C CA . GLU A 1 86 ? 37.980 34.015 72.427 1.00 15.62 73 GLU A CA 1
ATOM 565 C C . GLU A 1 86 ? 38.739 34.403 73.690 1.00 15.10 73 GLU A C 1
ATOM 566 O O . GLU A 1 86 ? 39.255 33.540 74.398 1.00 15.39 73 GLU A O 1
ATOM 572 N N . ASN A 1 87 ? 38.799 35.700 73.972 1.00 14.37 74 ASN A N 1
ATOM 573 C CA . ASN A 1 87 ? 39.487 36.187 75.162 1.00 15.85 74 ASN A CA 1
ATOM 574 C C . ASN A 1 87 ? 38.520 36.620 76.258 1.00 14.21 74 ASN A C 1
ATOM 575 O O . ASN A 1 87 ? 38.917 37.249 77.238 1.00 15.04 74 ASN A O 1
ATOM 580 N N . ILE A 1 88 ? 37.249 36.272 76.084 1.00 13.84 75 ILE A N 1
ATOM 581 C CA . ILE A 1 88 ? 36.233 36.533 77.097 1.00 13.88 75 ILE A CA 1
ATOM 582 C C . ILE A 1 88 ? 35.723 35.217 77.674 1.00 12.15 75 ILE A C 1
ATOM 583 O O . ILE A 1 88 ? 35.359 34.304 76.931 1.00 12.56 75 ILE A O 1
ATOM 588 N N . HIS A 1 89 ? 35.702 35.124 79.000 1.00 11.89 76 HIS A N 1
ATOM 589 C CA . HIS A 1 89 ? 35.266 33.905 79.672 1.00 11.46 76 HIS A CA 1
ATOM 590 C C . HIS A 1 89 ? 34.123 34.160 80.650 1.00 10.43 76 HIS A C 1
ATOM 591 O O . HIS A 1 89 ? 34.224 35.015 81.531 1.00 10.36 76 HIS A O 1
ATOM 598 N N . VAL A 1 90 ? 33.037 33.411 80.486 1.00 9.12 77 VAL A N 1
ATOM 599 C CA . VAL A 1 90 ? 31.923 33.462 81.424 1.00 9.50 77 VAL A CA 1
ATOM 600 C C . VAL A 1 90 ? 32.143 32.437 82.531 1.00 9.10 77 VAL A C 1
ATOM 601 O O . VAL A 1 90 ? 32.058 31.230 82.297 1.00 10.43 77 VAL A O 1
ATOM 605 N N . LEU A 1 91 ? 32.421 32.925 83.735 1.00 9.70 78 LEU A N 1
ATOM 606 C CA . LEU A 1 91 ? 32.792 32.060 84.850 1.00 9.07 78 LEU A CA 1
ATOM 607 C C . LEU A 1 91 ? 31.591 31.451 85.567 1.00 10.41 78 LEU A C 1
ATOM 608 O O . LEU A 1 91 ? 31.546 30.242 85.799 1.00 9.80 78 LEU A O 1
ATOM 613 N N . ASP A 1 92 ? 30.623 32.290 85.924 1.00 8.80 79 ASP A N 1
ATOM 614 C CA . ASP A 1 92 ? 29.468 31.829 86.685 1.00 10.15 79 ASP A CA 1
ATOM 615 C C . ASP A 1 92 ? 28.287 32.785 86.542 1.00 9.39 79 ASP A C 1
ATOM 616 O O . ASP A 1 92 ? 28.407 33.848 85.935 1.00 8.93 79 ASP A O 1
ATOM 621 N N . THR A 1 93 ? 27.146 32.397 87.104 1.00 9.02 80 THR A N 1
ATOM 622 C CA . THR A 1 93 ? 25.943 33.219 87.059 1.00 9.06 80 THR A CA 1
ATOM 623 C C . THR A 1 93 ? 25.824 34.087 88.308 1.00 9.51 80 THR A C 1
ATOM 624 O O . THR A 1 93 ? 25.964 33.597 89.428 1.00 8.76 80 THR A O 1
ATOM 628 N N . TYR A 1 94 ? 25.565 35.375 88.108 1.00 8.73 81 TYR A N 1
ATOM 629 C CA . TYR A 1 94 ? 25.416 36.315 89.213 1.00 8.29 81 TYR A CA 1
ATOM 630 C C . TYR A 1 94 ? 23.949 36.471 89.602 1.00 9.41 81 TYR A C 1
ATOM 631 O O . TYR A 1 94 ? 23.604 36.480 90.785 1.00 8.46 81 TYR A O 1
ATOM 640 N N . VAL A 1 95 ? 23.089 36.595 88.597 1.00 8.26 82 VAL A N 1
ATOM 641 C CA . VAL A 1 95 ? 21.652 36.678 88.824 1.00 8.09 82 VAL A CA 1
ATOM 642 C C . VAL A 1 95 ? 20.923 35.571 88.073 1.00 9.45 82 VAL A C 1
ATOM 643 O O . VAL A 1 95 ? 21.064 35.432 86.858 1.00 8.84 82 VAL A O 1
ATOM 647 N N . LYS A 1 96 ? 20.143 34.787 88.808 1.00 9.87 83 LYS A N 1
ATOM 648 C CA . LYS A 1 96 ? 19.447 33.641 88.237 1.00 9.88 83 LYS A CA 1
ATOM 649 C C . LYS A 1 96 ? 18.144 34.042 87.549 1.00 10.71 83 LYS A C 1
ATOM 650 O O . LYS A 1 96 ? 17.806 33.521 86.484 1.00 10.29 83 LYS A O 1
ATOM 656 N N . SER A 1 97 ? 17.414 34.967 88.165 1.00 10.25 84 SER A N 1
ATOM 657 C CA . SER A 1 97 ? 16.134 35.418 87.627 1.00 11.00 84 SER A CA 1
ATOM 658 C C . SER A 1 97 ? 16.318 36.205 86.328 1.00 10.84 84 SER A C 1
ATOM 659 O O . SER A 1 97 ? 17.356 36.829 86.115 1.00 9.56 84 SER A O 1
ATOM 662 N N . PRO A 1 98 ? 15.304 36.173 85.451 1.00 13.01 85 PRO A N 1
ATOM 663 C CA . PRO A 1 98 ? 15.362 36.862 84.156 1.00 11.87 85 PRO A CA 1
ATOM 664 C C . PRO A 1 98 ? 15.193 38.369 84.294 1.00 12.38 85 PRO A C 1
ATOM 665 O O . PRO A 1 98 ? 14.559 38.818 85.248 1.00 12.56 85 PRO A O 1
ATOM 669 N N . LEU A 1 99 ? 15.750 39.130 83.354 1.00 12.05 86 LEU A N 1
ATOM 670 C CA . LEU A 1 99 ? 15.637 40.586 83.370 1.00 11.23 86 LEU A CA 1
ATOM 671 C C . LEU A 1 99 ? 14.326 41.042 82.727 1.00 10.65 86 LEU A C 1
ATOM 672 O O . LEU A 1 99 ? 13.944 40.547 81.667 1.00 11.02 86 LEU A O 1
ATOM 677 N N . LEU A 1 100 ? 13.641 41.984 83.370 1.00 11.20 87 LEU A N 1
ATOM 678 C CA . LEU A 1 100 ? 12.383 42.507 82.844 1.00 11.49 87 LEU A CA 1
ATOM 679 C C . LEU A 1 100 ? 12.592 43.810 82.078 1.00 10.48 87 LEU A C 1
ATOM 680 O O . LEU A 1 100 ? 12.833 44.862 82.675 1.00 9.91 87 LEU A O 1
ATOM 685 N N . TRP A 1 101 ? 12.497 43.730 80.754 1.00 9.42 88 TRP A N 1
ATOM 686 C CA . TRP A 1 101 ? 12.662 44.899 79.897 1.00 9.74 88 TRP A CA 1
ATOM 687 C C . TRP A 1 101 ? 11.332 45.604 79.655 1.00 9.95 88 TRP A C 1
ATOM 688 O O . TRP A 1 101 ? 10.323 44.963 79.372 1.00 10.71 88 TRP A O 1
ATOM 699 N N . ALA A 1 102 ? 11.339 46.928 79.768 1.00 8.90 89 ALA A N 1
ATOM 700 C CA . ALA A 1 102 ? 10.135 47.720 79.553 1.00 8.92 89 ALA A CA 1
ATOM 701 C C . ALA A 1 102 ? 10.267 48.573 78.292 1.00 9.16 89 ALA A C 1
ATOM 702 O O . ALA A 1 102 ? 11.275 49.259 78.092 1.00 9.40 89 ALA A O 1
ATOM 704 N N . VAL A 1 103 ? 9.240 48.532 77.448 1.00 9.29 90 VAL A N 1
ATOM 705 C CA . VAL A 1 103 ? 9.225 49.315 76.220 1.00 9.36 90 VAL A CA 1
ATOM 706 C C . VAL A 1 103 ? 8.529 50.648 76.467 1.00 9.41 90 VAL A C 1
ATOM 707 O O . VAL A 1 103 ? 7.368 50.684 76.877 1.00 10.22 90 VAL A O 1
ATOM 711 N N . SER A 1 104 ? 9.239 51.744 76.217 1.00 8.31 91 SER A N 1
ATOM 712 C CA . SER A 1 104 ? 8.711 53.070 76.519 1.00 9.21 91 SER A CA 1
ATOM 713 C C . SER A 1 104 ? 8.580 53.946 75.278 1.00 8.77 91 SER A C 1
ATOM 714 O O . SER A 1 104 ? 9.261 53.729 74.275 1.00 9.22 91 SER A O 1
ATOM 717 N N . THR A 1 105 ? 7.696 54.936 75.361 1.00 8.67 92 THR A N 1
ATOM 718 C CA . THR A 1 105 ? 7.546 55.932 74.309 1.00 9.67 92 THR A CA 1
ATOM 719 C C . THR A 1 105 ? 7.242 57.285 74.939 1.00 10.43 92 THR A C 1
ATOM 720 O O . THR A 1 105 ? 7.140 57.398 76.161 1.00 9.88 92 THR A O 1
ATOM 724 N N . GLY A 1 106 ? 7.101 58.309 74.103 1.00 10.02 93 GLY A N 1
ATOM 725 C CA . GLY A 1 106 ? 6.813 59.648 74.583 1.00 11.16 93 GLY A CA 1
ATOM 726 C C . GLY A 1 106 ? 5.539 59.719 75.402 1.00 12.26 93 GLY A C 1
ATOM 727 O O . GLY A 1 106 ? 4.709 58.813 75.349 1.00 12.00 93 GLY A O 1
ATOM 728 N N . SER A 1 107 ? 5.384 60.800 76.160 1.00 11.80 94 SER A N 1
ATOM 729 C CA . SER A 1 107 ? 4.205 60.991 76.995 1.00 12.86 94 SER A CA 1
ATOM 730 C C . SER A 1 107 ? 2.957 61.221 76.148 1.00 15.28 94 SER A C 1
ATOM 731 O O . SER A 1 107 ? 1.879 60.719 76.467 1.00 15.85 94 SER A O 1
ATOM 734 N N . ASN A 1 108 ? 3.113 61.981 75.068 1.00 15.59 95 ASN A N 1
ATOM 735 C CA . ASN A 1 108 ? 2.007 62.269 74.163 1.00 17.52 95 ASN A CA 1
ATOM 736 C C . ASN A 1 108 ? 2.326 61.865 72.728 1.00 17.72 95 ASN A C 1
ATOM 737 O O . ASN A 1 108 ? 2.726 62.699 71.914 1.00 17.43 95 ASN A O 1
ATOM 742 N N . ARG A 1 109 ? 2.146 60.584 72.422 1.00 15.75 96 ARG A N 1
ATOM 743 C CA . ARG A 1 109 ? 2.424 60.073 71.085 1.00 14.41 96 ARG A CA 1
ATOM 744 C C . ARG A 1 109 ? 1.216 59.338 70.507 1.00 14.63 96 ARG A C 1
ATOM 745 O O . ARG A 1 109 ? 1.030 58.148 70.757 1.00 13.84 96 ARG A O 1
ATOM 753 N N . ASP A 1 110 ? 0.398 60.049 69.738 1.00 15.88 97 ASP A N 1
ATOM 754 C CA . ASP A 1 110 ? -0.779 59.448 69.120 1.00 15.81 97 ASP A CA 1
ATOM 755 C C . ASP A 1 110 ? -0.388 58.392 68.091 1.00 15.17 97 ASP A C 1
ATOM 756 O O . ASP A 1 110 ? -1.180 57.510 67.763 1.00 14.80 97 ASP A O 1
ATOM 761 N N . ASP A 1 111 ? 0.837 58.486 67.588 1.00 13.43 98 ASP A N 1
ATOM 762 C CA . ASP A 1 111 ? 1.307 57.586 66.542 1.00 13.29 98 ASP A CA 1
ATOM 763 C C . ASP A 1 111 ? 1.873 56.279 67.093 1.00 13.81 98 ASP A C 1
ATOM 764 O O . ASP A 1 111 ? 2.077 55.321 66.347 1.00 12.91 98 ASP A O 1
ATOM 769 N N . VAL A 1 112 ? 2.119 56.238 68.399 1.00 13.76 99 VAL A N 1
ATOM 770 C CA . VAL A 1 112 ? 2.681 55.047 69.027 1.00 12.66 99 VAL A CA 1
ATOM 771 C C . VAL A 1 112 ? 1.890 54.633 70.263 1.00 14.83 99 VAL A C 1
ATOM 772 O O . VAL A 1 112 ? 1.989 55.265 71.315 1.00 14.80 99 VAL A O 1
ATOM 776 N N . THR A 1 113 ? 1.108 53.566 70.127 1.00 13.95 100 THR A N 1
ATOM 777 C CA . THR A 1 113 ? 0.322 53.035 71.237 1.00 16.63 100 THR A CA 1
ATOM 778 C C . THR A 1 113 ? 0.585 51.543 71.433 1.00 15.32 100 THR A C 1
ATOM 779 O O . THR A 1 113 ? 0.518 51.031 72.552 1.00 17.70 100 THR A O 1
ATOM 783 N N . ASP A 1 114 ? 0.882 50.852 70.336 1.00 15.55 101 ASP A N 1
ATOM 784 C CA . ASP A 1 114 ? 1.166 49.421 70.374 1.00 15.85 101 ASP A CA 1
ATOM 785 C C . ASP A 1 114 ? 2.590 49.128 69.905 1.00 15.31 101 ASP A C 1
ATOM 786 O O . ASP A 1 114 ? 3.153 49.871 69.100 1.00 14.61 101 ASP A O 1
ATOM 791 N N . ALA A 1 115 ? 3.163 48.041 70.412 1.00 14.63 102 ALA A N 1
ATOM 792 C CA . ALA A 1 115 ? 4.541 47.672 70.106 1.00 14.92 102 ALA A CA 1
ATOM 793 C C . ALA A 1 115 ? 4.754 47.379 68.624 1.00 14.39 102 ALA A C 1
ATOM 794 O O . ALA A 1 115 ? 5.850 47.566 68.100 1.00 14.14 102 ALA A O 1
ATOM 796 N N . LYS A 1 116 ? 3.706 46.913 67.952 1.00 14.67 103 LYS A N 1
ATOM 797 C CA . LYS A 1 116 ? 3.807 46.564 66.539 1.00 16.30 103 LYS A CA 1
ATOM 798 C C . LYS A 1 116 ? 3.905 47.794 65.638 1.00 13.85 103 LYS A C 1
ATOM 799 O O . LYS A 1 116 ? 4.222 47.678 64.455 1.00 14.76 103 LYS A O 1
ATOM 805 N N . GLN A 1 117 ? 3.651 48.971 66.205 1.00 14.21 104 GLN A N 1
ATOM 806 C CA . GLN A 1 117 ? 3.709 50.215 65.443 1.00 14.09 104 GLN A CA 1
ATOM 807 C C . GLN A 1 117 ? 5.116 50.803 65.406 1.00 14.52 104 GLN A C 1
ATOM 808 O O . GLN A 1 117 ? 5.349 51.837 64.781 1.00 13.29 104 GLN A O 1
ATOM 814 N N . LEU A 1 118 ? 6.054 50.134 66.067 1.00 14.33 105 LEU A N 1
ATOM 815 C CA . LEU A 1 118 ? 7.413 50.653 66.192 1.00 13.16 105 LEU A CA 1
ATOM 816 C C . LEU A 1 118 ? 8.216 50.541 64.898 1.00 14.28 105 LEU A C 1
ATOM 817 O O . LEU A 1 118 ? 8.189 49.510 64.225 1.00 13.38 105 LEU A O 1
ATOM 822 N N . LYS A 1 119 ? 8.925 51.613 64.557 1.00 14.65 106 LYS A N 1
ATOM 823 C CA . LYS A 1 119 ? 9.809 51.620 63.399 1.00 14.15 106 LYS A CA 1
ATOM 824 C C . LYS A 1 119 ? 11.185 52.151 63.789 1.00 13.89 106 LYS A C 1
ATOM 825 O O . LYS A 1 119 ? 12.201 51.500 63.553 1.00 15.15 106 LYS A O 1
ATOM 831 N N . ARG A 1 120 ? 11.209 53.341 64.380 1.00 12.61 107 ARG A N 1
ATOM 832 C CA . ARG A 1 120 ? 12.451 53.937 64.856 1.00 13.87 107 ARG A CA 1
ATOM 833 C C . ARG A 1 120 ? 12.728 53.508 66.293 1.00 12.05 107 ARG A C 1
ATOM 834 O O . ARG A 1 120 ? 11.977 53.847 67.210 1.00 11.52 107 ARG A O 1
ATOM 842 N N . ILE A 1 121 ? 13.813 52.764 66.482 1.00 11.57 108 ILE A N 1
ATOM 843 C CA . ILE A 1 121 ? 14.167 52.250 67.800 1.00 11.80 108 ILE A CA 1
ATOM 844 C C . ILE A 1 121 ? 15.382 52.961 68.385 1.00 11.83 108 ILE A C 1
ATOM 845 O O . ILE A 1 121 ? 16.473 52.910 67.818 1.00 12.38 108 ILE A O 1
ATOM 850 N N . GLY A 1 122 ? 15.188 53.618 69.524 1.00 10.84 109 GLY A N 1
ATOM 851 C CA . GLY A 1 122 ? 16.274 54.298 70.204 1.00 11.12 109 GLY A CA 1
ATOM 852 C C . GLY A 1 122 ? 17.048 53.351 71.099 1.00 10.38 109 GLY A C 1
ATOM 853 O O . GLY A 1 122 ? 16.462 52.615 71.896 1.00 9.47 109 GLY A O 1
ATOM 854 N N . VAL A 1 123 ? 18.369 53.365 70.962 1.00 10.14 110 VAL A N 1
ATOM 855 C CA . VAL A 1 123 ? 19.228 52.511 71.770 1.00 10.94 110 VAL A CA 1
ATOM 856 C C . VAL A 1 123 ? 20.387 53.313 72.344 1.00 11.56 110 VAL A C 1
ATOM 857 O O . VAL A 1 123 ? 20.822 54.294 71.748 1.00 12.33 110 VAL A O 1
ATOM 861 N N . SER A 1 124 ? 20.877 52.900 73.507 1.00 12.21 111 SER A N 1
ATOM 862 C CA . SER A 1 124 ? 22.047 53.528 74.101 1.00 12.88 111 SER A CA 1
ATOM 863 C C . SER A 1 124 ? 23.230 53.374 73.154 1.00 13.77 111 SER A C 1
ATOM 864 O O . SER A 1 124 ? 23.881 54.351 72.797 1.00 14.17 111 SER A O 1
ATOM 867 N N . ARG A 1 125 ? 23.490 52.136 72.746 1.00 13.35 112 ARG A N 1
ATOM 868 C CA A ARG A 1 125 ? 24.577 51.833 71.820 0.60 14.39 112 ARG A CA 1
ATOM 869 C CA B ARG A 1 125 ? 24.570 51.838 71.816 0.40 14.40 112 ARG A CA 1
ATOM 870 C C . ARG A 1 125 ? 24.241 50.587 71.012 1.00 14.32 112 ARG A C 1
ATOM 871 O O . ARG A 1 125 ? 23.418 49.769 71.428 1.00 13.08 112 ARG A O 1
ATOM 886 N N . ILE A 1 126 ? 24.890 50.440 69.862 1.00 14.73 113 ILE A N 1
ATOM 887 C CA . ILE A 1 126 ? 24.691 49.259 69.035 1.00 13.88 113 ILE A CA 1
ATOM 888 C C . ILE A 1 126 ? 25.288 48.036 69.723 1.00 14.16 113 ILE A C 1
ATOM 889 O O . ILE A 1 126 ? 26.448 48.052 70.133 1.00 15.75 113 ILE A O 1
ATOM 894 N N . GLY A 1 127 ? 24.492 46.978 69.852 1.00 12.93 114 GLY A N 1
ATOM 895 C CA . GLY A 1 127 ? 24.953 45.750 70.476 1.00 13.84 114 GLY A CA 1
ATOM 896 C C . GLY A 1 127 ? 24.604 45.657 71.948 1.00 13.87 114 GLY A C 1
ATOM 897 O O . GLY A 1 127 ? 24.858 44.637 72.583 1.00 14.47 114 GLY A O 1
ATOM 898 N N . SER A 1 128 ? 24.022 46.722 72.490 1.00 13.25 115 SER A N 1
ATOM 899 C CA . SER A 1 128 ? 23.624 46.744 73.891 1.00 13.61 115 SER A CA 1
ATOM 900 C C . SER A 1 128 ? 22.373 45.911 74.117 1.00 12.92 115 SER A C 1
ATOM 901 O O . SER A 1 128 ? 21.825 45.337 73.179 1.00 11.92 115 SER A O 1
ATOM 904 N N . GLY A 1 129 ? 21.935 45.834 75.369 1.00 12.15 116 GLY A N 1
ATOM 905 C CA . GLY A 1 129 ? 20.723 45.112 75.706 1.00 12.01 116 GLY A CA 1
ATOM 906 C C . GLY A 1 129 ? 19.507 45.739 75.053 1.00 11.64 116 GLY A C 1
ATOM 907 O O . GLY A 1 129 ? 18.634 45.038 74.543 1.00 12.11 116 GLY A O 1
ATOM 908 N N . SER A 1 130 ? 19.452 47.067 75.069 1.00 11.46 117 SER A N 1
ATOM 909 C CA . SER A 1 130 ? 18.344 47.799 74.467 1.00 11.47 117 SER A CA 1
ATOM 910 C C . SER A 1 130 ? 18.272 47.539 72.964 1.00 12.00 117 SER A C 1
ATOM 911 O O . SER A 1 130 ? 17.203 47.621 72.360 1.00 12.52 117 SER A O 1
ATOM 914 N N . TYR A 1 131 ? 19.419 47.232 72.367 1.00 12.28 118 TYR A N 1
ATOM 915 C CA . TYR A 1 131 ? 19.488 46.936 70.941 1.00 11.61 118 TYR A CA 1
ATOM 916 C C . TYR A 1 131 ? 19.137 45.476 70.667 1.00 11.42 118 TYR A C 1
ATOM 917 O O . TYR A 1 131 ? 18.281 45.181 69.837 1.00 12.17 118 TYR A O 1
ATOM 926 N N . VAL A 1 132 ? 19.806 44.568 71.369 1.00 11.67 119 VAL A N 1
ATOM 927 C CA . VAL A 1 132 ? 19.590 43.137 71.183 1.00 12.62 119 VAL A CA 1
ATOM 928 C C . VAL A 1 132 ? 18.144 42.735 71.462 1.00 12.15 119 VAL A C 1
ATOM 929 O O . VAL A 1 132 ? 17.538 41.995 70.689 1.00 12.11 119 VAL A O 1
ATOM 941 N N . SER A 1 134 ? 15.509 44.360 71.189 1.00 12.40 121 SER A N 1
ATOM 942 C CA . SER A 1 134 ? 14.561 44.865 70.203 1.00 12.14 121 SER A CA 1
ATOM 943 C C . SER A 1 134 ? 14.289 43.793 69.155 1.00 12.21 121 SER A C 1
ATOM 944 O O . SER A 1 134 ? 13.177 43.682 68.641 1.00 11.59 121 SER A O 1
ATOM 947 N N . PHE A 1 135 ? 15.313 43.003 68.844 1.00 12.32 122 PHE A N 1
ATOM 948 C CA . PHE A 1 135 ? 15.173 41.891 67.911 1.00 13.27 122 PHE A CA 1
ATOM 949 C C . PHE A 1 135 ? 14.332 40.775 68.525 1.00 12.41 122 PHE A C 1
ATOM 950 O O . PHE A 1 135 ? 13.437 40.235 67.878 1.00 11.70 122 PHE A O 1
ATOM 958 N N . VAL A 1 136 ? 14.628 40.433 69.775 1.00 11.92 123 VAL A N 1
ATOM 959 C CA . VAL A 1 136 ? 13.884 39.401 70.487 1.00 12.54 123 VAL A CA 1
ATOM 960 C C . VAL A 1 136 ? 12.404 39.767 70.570 1.00 13.21 123 VAL A C 1
ATOM 961 O O . VAL A 1 136 ? 11.535 38.928 70.338 1.00 13.86 123 VAL A O 1
ATOM 965 N N . LEU A 1 137 ? 12.127 41.028 70.890 1.00 13.39 124 LEU A N 1
ATOM 966 C CA . LEU A 1 137 ? 10.759 41.528 70.963 1.00 12.22 124 LEU A CA 1
ATOM 967 C C . LEU A 1 137 ? 10.063 41.441 69.610 1.00 14.26 124 LEU A C 1
ATOM 968 O O . LEU A 1 137 ? 8.924 40.991 69.519 1.00 14.05 124 LEU A O 1
ATOM 973 N N . ALA A 1 138 ? 10.758 41.872 68.563 1.00 14.36 125 ALA A N 1
ATOM 974 C CA . ALA A 1 138 ? 10.221 41.822 67.211 1.00 14.38 125 ALA A CA 1
ATOM 975 C C . ALA A 1 138 ? 9.803 40.404 66.815 1.00 14.92 125 ALA A C 1
ATOM 976 O O . ALA A 1 138 ? 8.759 40.215 66.198 1.00 15.33 125 ALA A O 1
ATOM 978 N N . HIS A 1 139 ? 10.620 39.412 67.160 1.00 15.45 126 HIS A N 1
ATOM 979 C CA . HIS A 1 139 ? 10.319 38.021 66.816 1.00 15.93 126 HIS A CA 1
ATOM 980 C C . HIS A 1 139 ? 9.078 37.506 67.545 1.00 15.98 126 HIS A C 1
ATOM 981 O O . HIS A 1 139 ? 8.276 36.775 66.969 1.00 17.34 126 HIS A O 1
ATOM 988 N N . GLN A 1 140 ? 8.918 37.898 68.806 1.00 15.89 127 GLN A N 1
ATOM 989 C CA A GLN A 1 140 ? 7.765 37.477 69.595 0.47 15.74 127 GLN A CA 1
ATOM 990 C CA B GLN A 1 140 ? 7.767 37.486 69.600 0.53 15.74 127 GLN A CA 1
ATOM 991 C C . GLN A 1 140 ? 6.492 38.177 69.126 1.00 16.07 127 GLN A C 1
ATOM 992 O O . GLN A 1 140 ? 5.396 37.640 69.262 1.00 16.54 127 GLN A O 1
ATOM 1003 N N . LEU A 1 141 ? 6.646 39.375 68.570 1.00 14.74 128 LEU A N 1
ATOM 1004 C CA . LEU A 1 141 ? 5.514 40.153 68.077 1.00 16.27 128 LEU A CA 1
ATOM 1005 C C . LEU A 1 141 ? 5.013 39.626 66.739 1.00 16.92 128 LEU A C 1
ATOM 1006 O O . LEU A 1 141 ? 3.867 39.864 66.361 1.00 18.00 128 LEU A O 1
ATOM 1011 N N . GLY A 1 142 ? 5.873 38.900 66.031 1.00 16.06 129 GLY A N 1
ATOM 1012 C CA . GLY A 1 142 ? 5.516 38.345 64.739 1.00 18.15 129 GLY A CA 1
ATOM 1013 C C . GLY A 1 142 ? 5.838 39.291 63.601 1.00 18.06 129 GLY A C 1
ATOM 1014 O O . GLY A 1 142 ? 5.517 39.021 62.444 1.00 20.45 129 GLY A O 1
ATOM 1015 N N . VAL A 1 143 ? 6.476 40.406 63.936 1.00 16.99 130 VAL A N 1
ATOM 1016 C CA . VAL A 1 143 ? 6.859 41.397 62.941 1.00 18.12 130 VAL A CA 1
ATOM 1017 C C . VAL A 1 143 ? 8.339 41.257 62.597 1.00 18.19 130 VAL A C 1
ATOM 1018 O O . VAL A 1 143 ? 9.110 40.704 63.380 1.00 17.26 130 VAL A O 1
ATOM 1022 N N . PRO A 1 144 ? 8.740 41.750 61.415 1.00 19.15 131 PRO A N 1
ATOM 1023 C CA . PRO A 1 144 ? 10.152 41.704 61.020 1.00 18.19 131 PRO A CA 1
ATOM 1024 C C . PRO A 1 144 ? 11.005 42.583 61.930 1.00 18.50 131 PRO A C 1
ATOM 1025 O O . PRO A 1 144 ? 10.518 43.595 62.435 1.00 18.49 131 PRO A O 1
ATOM 1029 N N . SER A 1 145 ? 12.259 42.195 62.136 1.00 18.07 132 SER A N 1
ATOM 1030 C CA . SER A 1 145 ? 13.169 42.951 62.989 1.00 16.88 132 SER A CA 1
ATOM 1031 C C . SER A 1 145 ? 13.304 44.395 62.527 1.00 18.14 132 SER A C 1
ATOM 1032 O O . SER A 1 145 ? 13.183 44.687 61.338 1.00 18.04 132 SER A O 1
ATOM 1035 N N . PHE A 1 146 ? 13.539 45.296 63.476 1.00 17.43 133 PHE A N 1
ATOM 1036 C CA . PHE A 1 146 ? 13.650 46.720 63.175 1.00 16.83 133 PHE A CA 1
ATOM 1037 C C . PHE A 1 146 ? 14.991 47.041 62.512 1.00 17.49 133 PHE A C 1
ATOM 1038 O O . PHE A 1 146 ? 15.990 46.367 62.762 1.00 16.69 133 PHE A O 1
ATOM 1046 N N . ASP A 1 147 ? 15.006 48.065 61.663 1.00 17.93 134 ASP A N 1
ATOM 1047 C CA . ASP A 1 147 ? 16.220 48.447 60.946 1.00 19.24 134 ASP A CA 1
ATOM 1048 C C . ASP A 1 147 ? 16.555 49.928 61.104 1.00 19.06 134 ASP A C 1
ATOM 1049 O O . ASP A 1 147 ? 17.578 50.397 60.606 1.00 19.81 134 ASP A O 1
ATOM 1054 N N . GLN A 1 148 ? 15.690 50.660 61.800 1.00 17.84 135 GLN A N 1
ATOM 1055 C CA . GLN A 1 148 ? 15.944 52.064 62.104 1.00 16.36 135 GLN A CA 1
ATOM 1056 C C . GLN A 1 148 ? 16.360 52.221 63.564 1.00 15.27 135 GLN A C 1
ATOM 1057 O O . GLN A 1 148 ? 15.549 52.032 64.472 1.00 14.29 135 GLN A O 1
ATOM 1063 N N . PHE A 1 149 ? 17.622 52.570 63.786 1.00 13.91 136 PHE A N 1
ATOM 1064 C CA . PHE A 1 149 ? 18.145 52.698 65.140 1.00 14.11 136 PHE A CA 1
ATOM 1065 C C . PHE A 1 149 ? 18.762 54.067 65.397 1.00 14.65 136 PHE A C 1
ATOM 1066 O O . PHE A 1 149 ? 19.515 54.588 64.575 1.00 15.44 136 PHE A O 1
ATOM 1074 N N . GLN A 1 150 ? 18.436 54.647 66.549 1.00 14.46 137 GLN A N 1
ATOM 1075 C CA A GLN A 1 150 ? 18.977 55.947 66.934 0.57 14.34 137 GLN A CA 1
ATOM 1076 C CA B GLN A 1 150 ? 18.970 55.950 66.938 0.43 14.34 137 GLN A CA 1
ATOM 1077 C C . GLN A 1 150 ? 19.917 55.819 68.128 1.00 13.32 137 GLN A C 1
ATOM 1078 O O . GLN A 1 150 ? 19.474 55.616 69.260 1.00 13.48 137 GLN A O 1
ATOM 1089 N N . VAL A 1 151 ? 21.218 55.908 67.866 1.00 13.66 138 VAL A N 1
ATOM 1090 C CA . VAL A 1 151 ? 22.217 55.816 68.925 1.00 14.20 138 VAL A CA 1
ATOM 1091 C C . VAL A 1 151 ? 22.179 57.077 69.781 1.00 14.16 138 VAL A C 1
ATOM 1092 O O . VAL A 1 151 ? 22.573 58.155 69.333 1.00 14.11 138 VAL A O 1
ATOM 1096 N N . LEU A 1 152 ? 21.702 56.937 71.014 1.00 14.89 139 LEU A N 1
ATOM 1097 C CA . LEU A 1 152 ? 21.473 58.092 71.878 1.00 15.36 139 LEU A CA 1
ATOM 1098 C C . LEU A 1 152 ? 22.374 58.110 73.116 1.00 16.56 139 LEU A C 1
ATOM 1099 O O . LEU A 1 152 ? 22.344 59.061 73.898 1.00 17.11 139 LEU A O 1
ATOM 1104 N N . SER A 1 153 ? 23.159 57.050 73.290 1.00 15.76 140 SER A N 1
ATOM 1105 C CA . SER A 1 153 ? 24.187 56.993 74.331 1.00 16.96 140 SER A CA 1
ATOM 1106 C C . SER A 1 153 ? 23.649 56.743 75.741 1.00 17.91 140 SER A C 1
ATOM 1107 O O . SER A 1 153 ? 23.982 55.734 76.363 1.00 18.35 140 SER A O 1
ATOM 1110 N N . ASN A 1 154 ? 22.825 57.658 76.246 1.00 16.47 141 ASN A N 1
ATOM 1111 C CA . ASN A 1 154 ? 22.366 57.569 77.631 1.00 15.50 141 ASN A CA 1
ATOM 1112 C C . ASN A 1 154 ? 20.849 57.475 77.813 1.00 14.93 141 ASN A C 1
ATOM 1113 O O . ASN A 1 154 ? 20.080 57.644 76.864 1.00 14.52 141 ASN A O 1
ATOM 1118 N N . PHE A 1 155 ? 20.437 57.217 79.051 1.00 13.45 142 PHE A N 1
ATOM 1119 C CA . PHE A 1 155 ? 19.033 57.002 79.387 1.00 13.74 142 PHE A CA 1
ATOM 1120 C C . PHE A 1 155 ? 18.173 58.246 79.184 1.00 12.64 142 PHE A C 1
ATOM 1121 O O . PHE A 1 155 ? 17.043 58.152 78.703 1.00 11.18 142 PHE A O 1
ATOM 1129 N N . LYS A 1 156 ? 18.705 59.407 79.553 1.00 12.82 143 LYS A N 1
ATOM 1130 C CA . LYS A 1 156 ? 17.961 60.655 79.414 1.00 13.84 143 LYS A CA 1
ATOM 1131 C C . LYS A 1 156 ? 17.690 60.981 77.947 1.00 13.42 143 LYS A C 1
ATOM 1132 O O . LYS A 1 156 ? 16.566 61.322 77.577 1.00 13.67 143 LYS A O 1
ATOM 1138 N N . ASN A 1 157 ? 18.726 60.881 77.120 1.00 12.98 144 ASN A N 1
ATOM 1139 C CA . ASN A 1 157 ? 18.586 61.115 75.689 1.00 13.68 144 ASN A CA 1
ATOM 1140 C C . ASN A 1 157 ? 17.516 60.214 75.077 1.00 12.35 144 ASN A C 1
ATOM 1141 O O . ASN A 1 157 ? 16.804 60.617 74.160 1.00 13.33 144 ASN A O 1
ATOM 1146 N N . LEU A 1 158 ? 17.411 58.993 75.591 1.00 11.99 145 LEU A N 1
ATOM 1147 C CA . LEU A 1 158 ? 16.400 58.049 75.130 1.00 12.24 145 LEU A CA 1
ATOM 1148 C C . LEU A 1 158 ? 14.996 58.554 75.446 1.00 12.42 145 LEU A C 1
ATOM 1149 O O . LEU A 1 158 ? 14.088 58.432 74.629 1.00 10.59 145 LEU A O 1
ATOM 1154 N N . ARG A 1 159 ? 14.827 59.127 76.634 1.00 11.33 146 ARG A N 1
ATOM 1155 C CA . ARG A 1 159 ? 13.537 59.670 77.044 1.00 11.53 146 ARG A CA 1
ATOM 1156 C C . ARG A 1 159 ? 13.191 60.921 76.244 1.00 11.68 146 ARG A C 1
ATOM 1157 O O . ARG A 1 159 ? 12.051 61.101 75.826 1.00 12.66 146 ARG A O 1
ATOM 1165 N N . ASP A 1 160 ? 14.180 61.784 76.037 1.00 12.36 147 ASP A N 1
ATOM 1166 C CA . ASP A 1 160 ? 13.977 63.002 75.259 1.00 13.78 147 ASP A CA 1
ATOM 1167 C C . ASP A 1 160 ? 13.667 62.665 73.802 1.00 12.81 147 ASP A C 1
ATOM 1168 O O . ASP A 1 160 ? 12.873 63.343 73.151 1.00 13.58 147 ASP A O 1
ATOM 1173 N N . SER A 1 161 ? 14.294 61.608 73.297 1.00 13.03 148 SER A N 1
ATOM 1174 C CA . SER A 1 161 ? 14.103 61.190 71.912 1.00 12.82 148 SER A CA 1
ATOM 1175 C C . SER A 1 161 ? 12.665 60.771 71.627 1.00 12.96 148 SER A C 1
ATOM 1176 O O . SER A 1 161 ? 12.053 61.244 70.671 1.00 12.23 148 SER A O 1
ATOM 1179 N N . VAL A 1 162 ? 12.131 59.884 72.461 1.00 11.83 149 VAL A N 1
ATOM 1180 C CA . VAL A 1 162 ? 10.767 59.401 72.284 1.00 11.25 149 VAL A CA 1
ATOM 1181 C C . VAL A 1 162 ? 9.751 60.510 72.532 1.00 11.85 149 VAL A C 1
ATOM 1182 O O . VAL A 1 162 ? 8.590 60.402 72.138 1.00 10.89 149 VAL A O 1
ATOM 1186 N N . ASN A 1 163 ? 10.196 61.575 73.191 1.00 11.67 150 ASN A N 1
ATOM 1187 C CA . ASN A 1 163 ? 9.359 62.748 73.402 1.00 12.36 150 ASN A CA 1
ATOM 1188 C C . ASN A 1 163 ? 9.581 63.789 72.310 1.00 13.28 150 ASN A C 1
ATOM 1189 O O . ASN A 1 163 ? 9.032 64.889 72.364 1.00 12.48 150 ASN A O 1
ATOM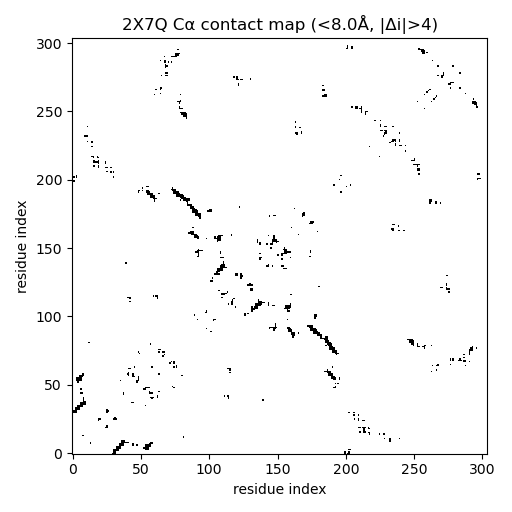 1194 N N . LEU A 1 164 ? 10.399 63.430 71.324 1.00 12.11 151 LEU A N 1
ATOM 1195 C CA . LEU A 1 164 ? 10.677 64.299 70.187 1.00 14.39 151 LEU A CA 1
ATOM 1196 C C . LEU A 1 164 ? 11.172 65.668 70.635 1.00 15.84 151 LEU A C 1
ATOM 1197 O O . LEU A 1 164 ? 10.738 66.696 70.114 1.00 16.53 151 LEU A O 1
ATOM 1202 N N . LYS A 1 165 ? 12.085 65.673 71.600 1.00 14.75 152 LYS A N 1
ATOM 1203 C CA . LYS A 1 165 ? 12.657 66.912 72.110 1.00 16.90 152 LYS A CA 1
ATOM 1204 C C . LYS A 1 165 ? 13.734 67.433 71.165 1.00 18.72 152 LYS A C 1
ATOM 1205 O O . LYS A 1 165 ? 14.298 66.676 70.372 1.00 18.10 152 LYS A O 1
ATOM 1211 N N . ASP A 1 166 ? 14.011 68.730 71.249 1.00 19.24 153 ASP A N 1
ATOM 1212 C CA . ASP A 1 166 ? 15.058 69.343 70.439 1.00 21.21 153 ASP A CA 1
ATOM 1213 C C . ASP A 1 166 ? 16.438 68.930 70.938 1.00 20.79 153 ASP A C 1
ATOM 1214 O O . ASP A 1 166 ? 16.623 68.672 72.128 1.00 21.82 153 ASP A O 1
ATOM 1219 N N . GLY A 1 167 ? 17.403 68.864 70.025 1.00 20.02 154 GLY A N 1
ATOM 1220 C CA . GLY A 1 167 ? 18.768 68.529 70.386 1.00 21.31 154 GLY A CA 1
ATOM 1221 C C . GLY A 1 167 ? 19.135 67.081 70.128 1.00 20.20 154 GLY A C 1
ATOM 1222 O O . GLY A 1 167 ? 20.318 66.737 70.074 1.00 19.78 154 GLY A O 1
ATOM 1223 N N . VAL A 1 168 ? 18.122 66.232 69.974 1.00 19.52 155 VAL A N 1
ATOM 1224 C CA . VAL A 1 168 ? 18.346 64.812 69.719 1.00 17.84 155 VAL A CA 1
ATOM 1225 C C . VAL A 1 168 ? 17.438 64.284 68.612 1.00 17.68 155 VAL A C 1
ATOM 1226 O O . VAL A 1 168 ? 16.379 64.852 68.346 1.00 17.33 155 VAL A O 1
ATOM 1230 N N . GLU A 1 169 ? 17.858 63.195 67.974 1.00 16.45 156 GLU A N 1
ATOM 1231 C CA . GLU A 1 169 ? 17.051 62.545 66.947 1.00 16.48 156 GLU A CA 1
ATOM 1232 C C . GLU A 1 169 ? 15.823 61.886 67.575 1.00 15.84 156 GLU A C 1
ATOM 1233 O O . GLU A 1 169 ? 15.880 61.395 68.705 1.00 16.06 156 GLU A O 1
ATOM 1239 N N . GLY A 1 170 ? 14.716 61.874 66.839 1.00 14.47 157 GLY A N 1
ATOM 1240 C CA . GLY A 1 170 ? 13.476 61.309 67.338 1.00 13.32 157 GLY A CA 1
ATOM 1241 C C . GLY A 1 170 ? 13.423 59.797 67.244 1.00 13.97 157 GLY A C 1
ATOM 1242 O O . GLY A 1 170 ? 14.085 59.194 66.399 1.00 13.51 157 GLY A O 1
ATOM 1243 N N . SER A 1 171 ? 12.630 59.185 68.118 1.00 12.24 158 SER A N 1
ATOM 1244 C CA . SER A 1 171 ? 12.449 57.737 68.115 1.00 13.12 158 SER A CA 1
ATOM 1245 C C . SER A 1 171 ? 11.005 57.386 68.457 1.00 12.05 158 SER A C 1
ATOM 1246 O O . SER A 1 171 ? 10.284 58.193 69.045 1.00 10.85 158 SER A O 1
ATOM 1249 N N . ASP A 1 172 ? 10.583 56.184 68.080 1.00 10.83 159 ASP A N 1
ATOM 1250 C CA . ASP A 1 172 ? 9.238 55.724 68.393 1.00 10.83 159 ASP A CA 1
ATOM 1251 C C . ASP A 1 172 ? 9.191 55.068 69.768 1.00 10.59 159 ASP A C 1
ATOM 1252 O O . ASP A 1 172 ? 8.201 55.189 70.492 1.00 9.78 159 ASP A O 1
ATOM 1257 N N . ALA A 1 173 ? 10.271 54.381 70.126 1.00 9.94 160 ALA A N 1
ATOM 1258 C CA . ALA A 1 173 ? 10.346 53.696 71.411 1.00 9.61 160 ALA A CA 1
ATOM 1259 C C . ALA A 1 173 ? 11.759 53.213 71.725 1.00 10.20 160 ALA A C 1
ATOM 1260 O O . ALA A 1 173 ? 12.604 53.106 70.836 1.00 9.73 160 ALA A O 1
ATOM 1262 N N . PHE A 1 174 ? 12.003 52.929 73.001 1.00 9.18 161 PHE A N 1
ATOM 1263 C CA . PHE A 1 174 ? 13.270 52.363 73.446 1.00 9.30 161 PHE A CA 1
ATOM 1264 C C . PHE A 1 174 ? 12.998 51.342 74.545 1.00 9.33 161 PHE A C 1
ATOM 1265 O O . PHE A 1 174 ? 11.910 51.317 75.119 1.00 9.13 161 PHE A O 1
ATOM 1281 N N . TRP A 1 176 ? 14.315 49.576 78.227 1.00 9.90 163 TRP A N 1
ATOM 1282 C CA . TRP A 1 176 ? 15.153 49.780 79.401 1.00 9.93 163 TRP A CA 1
ATOM 1283 C C . TRP A 1 176 ? 14.606 48.975 80.573 1.00 9.16 163 TRP A C 1
ATOM 1284 O O . TRP A 1 176 ? 13.421 48.643 80.606 1.00 9.67 163 TRP A O 1
ATOM 1295 N N . GLU A 1 177 ? 15.471 48.656 81.530 1.00 9.17 164 GLU A N 1
ATOM 1296 C CA . GLU A 1 177 ? 15.059 47.879 82.693 1.00 10.11 164 GLU A CA 1
ATOM 1297 C C . GLU A 1 177 ? 13.838 48.519 83.350 1.00 10.41 164 GLU A C 1
ATOM 1298 O O . GLU A 1 177 ? 13.794 49.733 83.547 1.00 9.00 164 GLU A O 1
ATOM 1304 N N . TYR A 1 178 ? 12.847 47.695 83.676 1.00 10.41 165 TYR A N 1
ATOM 1305 C CA . TYR A 1 178 ? 11.562 48.184 84.174 1.00 10.62 165 TYR A CA 1
ATOM 1306 C C . TYR A 1 178 ? 11.669 49.102 85.388 1.00 10.31 165 TYR A C 1
ATOM 1307 O O . TYR A 1 178 ? 11.287 50.269 85.321 1.00 10.03 165 TYR A O 1
ATOM 1316 N N . PHE A 1 179 ? 12.169 48.570 86.498 1.00 11.18 166 PHE A N 1
ATOM 1317 C CA . PHE A 1 179 ? 12.208 49.324 87.749 1.00 11.52 166 PHE A CA 1
ATOM 1318 C C . PHE A 1 179 ? 13.047 50.592 87.649 1.00 11.27 166 PHE A C 1
ATOM 1319 O O . PHE A 1 179 ? 12.884 51.515 88.444 1.00 11.73 166 PHE A O 1
ATOM 1327 N N . THR A 1 180 ? 13.942 50.633 86.669 1.00 10.80 167 THR A N 1
ATOM 1328 C CA . THR A 1 180 ? 14.754 51.818 86.430 1.00 11.75 167 THR A CA 1
ATOM 1329 C C . THR A 1 180 ? 13.941 52.864 85.672 1.00 11.86 167 THR A C 1
ATOM 1330 O O . THR A 1 180 ? 14.184 54.064 85.790 1.00 11.17 167 THR A O 1
ATOM 1334 N N . SER A 1 181 ? 12.966 52.392 84.901 1.00 11.17 168 SER A N 1
ATOM 1335 C CA . SER A 1 181 ? 12.119 53.263 84.095 1.00 10.93 168 SER A CA 1
ATOM 1336 C C . SER A 1 181 ? 10.830 53.621 84.826 1.00 12.49 168 SER A C 1
ATOM 1337 O O . SER A 1 181 ? 10.128 54.556 84.442 1.00 12.28 168 SER A O 1
ATOM 1340 N N . LYS A 1 182 ? 10.524 52.871 85.879 1.00 11.84 169 LYS A N 1
ATOM 1341 C CA . LYS A 1 182 ? 9.268 53.038 86.599 1.00 12.33 169 LYS A CA 1
ATOM 1342 C C . LYS A 1 182 ? 9.091 54.461 87.116 1.00 12.53 169 LYS A C 1
ATOM 1343 O O . LYS A 1 182 ? 7.992 55.011 87.066 1.00 12.57 169 LYS A O 1
ATOM 1349 N N . LYS A 1 183 ? 10.176 55.051 87.608 1.00 12.39 170 LYS A N 1
ATOM 1350 C CA . LYS A 1 183 ? 10.143 56.420 88.109 1.00 13.52 170 LYS A CA 1
ATOM 1351 C C . LYS A 1 183 ? 9.557 57.380 87.079 1.00 14.09 170 LYS A C 1
ATOM 1352 O O . LYS A 1 183 ? 8.798 58.285 87.423 1.00 13.61 170 LYS A O 1
ATOM 1358 N N . TYR A 1 184 ? 9.908 57.175 85.814 1.00 13.13 171 TYR A N 1
ATOM 1359 C CA . TYR A 1 184 ? 9.504 58.093 84.755 1.00 13.14 171 TYR A CA 1
ATOM 1360 C C . TYR A 1 184 ? 8.137 57.753 84.167 1.00 12.68 171 TYR A C 1
ATOM 1361 O O . TYR A 1 184 ? 7.590 58.518 83.377 1.00 13.95 171 TYR A O 1
ATOM 1370 N N . TYR A 1 185 ? 7.587 56.608 84.556 1.00 12.78 172 TYR A N 1
ATOM 1371 C CA . TYR A 1 185 ? 6.206 56.287 84.221 1.00 13.12 172 TYR A CA 1
ATOM 1372 C C . TYR A 1 185 ? 5.283 57.013 85.191 1.00 13.96 172 TYR A C 1
ATOM 1373 O O . TYR A 1 185 ? 4.232 57.525 84.806 1.00 16.01 172 TYR A O 1
ATOM 1382 N N . ASP A 1 186 ? 5.691 57.057 86.456 1.00 14.68 173 ASP A N 1
ATOM 1383 C CA . ASP A 1 186 ? 4.874 57.640 87.515 1.00 15.21 173 ASP A CA 1
ATOM 1384 C C . ASP A 1 186 ? 4.782 59.162 87.422 1.00 16.15 173 ASP A C 1
ATOM 1385 O O . ASP A 1 186 ? 3.744 59.744 87.735 1.00 16.62 173 ASP A O 1
ATOM 1390 N N . ASN A 1 187 ? 5.865 59.805 86.994 1.00 15.71 174 ASN A N 1
ATOM 1391 C CA . ASN A 1 187 ? 5.845 61.250 86.785 1.00 15.93 174 ASN A CA 1
ATOM 1392 C C . ASN A 1 187 ? 5.384 61.596 85.371 1.00 16.45 174 ASN A C 1
ATOM 1393 O O . ASN A 1 187 ? 5.406 62.757 84.963 1.00 16.49 174 ASN A O 1
ATOM 1398 N N . HIS A 1 188 ? 4.982 60.568 84.629 1.00 16.34 175 HIS A N 1
ATOM 1399 C CA . HIS A 1 188 ? 4.365 60.732 83.317 1.00 15.74 175 HIS A CA 1
ATOM 1400 C C . HIS A 1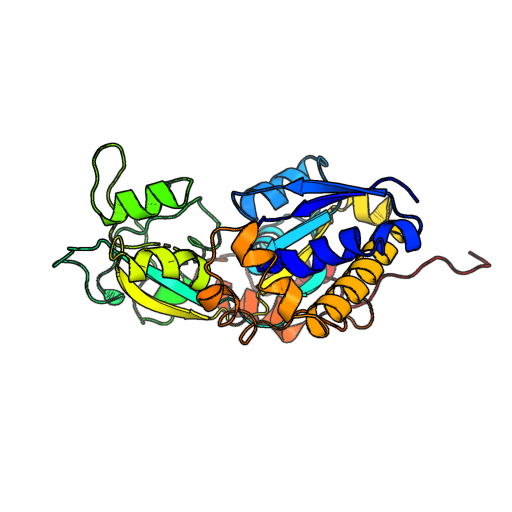 188 ? 5.267 61.403 82.283 1.00 16.03 175 HIS A C 1
ATOM 1401 O O . HIS A 1 188 ? 4.779 62.038 81.350 1.00 15.44 175 HIS A O 1
ATOM 1408 N N . GLU A 1 189 ? 6.579 61.256 82.445 1.00 14.06 176 GLU A N 1
ATOM 1409 C CA . GLU A 1 189 ? 7.520 61.759 81.450 1.00 14.23 176 GLU A CA 1
ATOM 1410 C C . GLU A 1 189 ? 7.524 60.844 80.233 1.00 12.64 176 GLU A C 1
ATOM 1411 O O . GLU A 1 189 ? 7.557 61.306 79.091 1.00 13.07 176 GLU A O 1
ATOM 1417 N N . ILE A 1 190 ? 7.485 59.541 80.489 1.00 11.93 177 ILE A N 1
ATOM 1418 C CA . ILE A 1 190 ? 7.384 58.551 79.425 1.00 11.55 177 ILE A CA 1
ATOM 1419 C C . ILE A 1 190 ? 6.156 57.668 79.630 1.00 12.09 177 ILE A C 1
ATOM 1420 O O . ILE A 1 190 ? 5.394 57.856 80.580 1.00 11.83 177 ILE A O 1
ATOM 1425 N N . LYS A 1 191 ? 5.969 56.703 78.736 1.00 12.02 178 LYS A N 1
ATOM 1426 C CA . LYS A 1 191 ? 4.763 55.884 78.739 1.00 10.73 178 LYS A CA 1
ATOM 1427 C C . LYS A 1 191 ? 5.048 54.455 78.291 1.00 10.49 178 LYS A C 1
ATOM 1428 O O . LYS A 1 191 ? 5.568 54.231 77.199 1.00 9.61 178 LYS A O 1
ATOM 1434 N N . GLN A 1 192 ? 4.705 53.493 79.143 1.00 10.47 179 GLN A N 1
ATOM 1435 C CA . GLN A 1 192 ? 4.941 52.085 78.841 1.00 9.67 179 GLN A CA 1
ATOM 1436 C C . GLN A 1 192 ? 3.909 51.543 77.861 1.00 11.61 179 GLN A C 1
ATOM 1437 O O . GLN A 1 192 ? 2.712 51.795 78.003 1.00 10.88 179 GLN A O 1
ATOM 1443 N N . ILE A 1 193 ? 4.380 50.792 76.871 1.00 10.31 180 ILE A N 1
ATOM 1444 C CA . ILE A 1 193 ? 3.497 50.198 75.877 1.00 10.95 180 ILE A CA 1
ATOM 1445 C C . ILE A 1 193 ? 3.642 48.680 75.835 1.00 11.04 180 ILE A C 1
ATOM 1446 O O . ILE A 1 193 ? 2.825 47.990 75.226 1.00 12.01 180 ILE A O 1
ATOM 1451 N N . ASP A 1 194 ? 4.678 48.164 76.492 1.00 10.92 181 ASP A N 1
ATOM 1452 C CA . ASP A 1 194 ? 4.931 46.727 76.503 1.00 10.76 181 ASP A CA 1
ATOM 1453 C C . ASP A 1 194 ? 6.071 46.351 77.453 1.00 11.26 181 ASP A C 1
ATOM 1454 O O . ASP A 1 194 ? 6.863 47.202 77.860 1.00 10.52 181 ASP A O 1
ATOM 1459 N N . GLN A 1 195 ? 6.138 45.069 77.804 1.00 11.00 182 GLN A N 1
ATOM 1460 C CA . GLN A 1 195 ? 7.225 44.535 78.619 1.00 12.22 182 GLN A CA 1
ATOM 1461 C C . GLN A 1 195 ? 7.703 43.222 78.014 1.00 12.39 182 GLN A C 1
ATOM 1462 O O . GLN A 1 195 ? 7.057 42.681 77.119 1.00 12.57 182 GLN A O 1
ATOM 1468 N N . ILE A 1 196 ? 8.834 42.712 78.494 1.00 11.27 183 ILE A N 1
ATOM 1469 C CA . ILE A 1 196 ? 9.363 41.446 77.995 1.00 11.99 183 ILE A CA 1
ATOM 1470 C C . ILE A 1 196 ? 10.517 40.925 78.845 1.00 11.40 183 ILE A C 1
ATOM 1471 O O . ILE A 1 196 ? 11.501 41.628 79.072 1.00 12.09 183 ILE A O 1
ATOM 1476 N N . TYR A 1 197 ? 10.386 39.690 79.316 1.00 12.17 184 TYR A N 1
ATOM 1477 C CA . TYR A 1 197 ? 11.423 39.062 80.123 1.00 11.89 184 TYR A CA 1
ATOM 1478 C C . TYR A 1 197 ? 12.499 38.448 79.239 1.00 12.28 184 TYR A C 1
ATOM 1479 O O . TYR A 1 197 ? 12.243 38.093 78.087 1.00 11.70 184 TYR A O 1
ATOM 1488 N N . THR A 1 198 ? 13.704 38.322 79.783 1.00 12.25 185 THR A N 1
ATOM 1489 C CA . THR A 1 198 ? 14.766 37.595 79.106 1.00 12.28 185 THR A CA 1
ATOM 1490 C C . THR A 1 198 ? 14.567 36.104 79.352 1.00 13.13 185 THR A C 1
ATOM 1491 O O . THR A 1 198 ? 14.364 35.684 80.492 1.00 12.49 185 THR A O 1
ATOM 1495 N N . PRO A 1 199 ? 14.609 35.298 78.280 1.00 11.74 186 PRO A N 1
ATOM 1496 C CA . PRO A 1 199 ? 14.433 33.849 78.420 1.00 13.76 186 PRO A CA 1
ATOM 1497 C C . PRO A 1 199 ? 15.543 33.228 79.261 1.00 14.10 186 PRO A C 1
ATOM 1498 O O . PRO A 1 199 ? 15.421 32.082 79.693 1.00 16.28 186 PRO A O 1
ATOM 1502 N N . TRP A 1 200 ? 16.609 33.988 79.495 1.00 12.85 187 TRP A N 1
ATOM 1503 C CA . TRP A 1 200 ? 17.789 33.474 80.182 1.00 12.75 187 TRP A CA 1
ATOM 1504 C C . TRP A 1 200 ? 18.049 34.203 81.496 1.00 11.74 187 TRP A C 1
ATOM 1505 O O . TRP A 1 200 ? 17.466 35.256 81.758 1.00 11.66 187 TRP A O 1
ATOM 1516 N N . SER A 1 201 ? 18.928 33.636 82.320 1.00 12.54 188 SER A N 1
ATOM 1517 C CA . SER A 1 201 ? 19.400 34.317 83.521 1.00 10.40 188 SER A CA 1
ATOM 1518 C C . SER A 1 201 ? 20.072 35.619 83.099 1.00 9.72 188 SER A C 1
ATOM 1519 O O . SER A 1 201 ? 20.785 35.655 82.100 1.00 10.57 188 SER A O 1
ATOM 1522 N N . SER A 1 202 ? 19.848 36.683 83.863 1.00 9.31 189 SER A N 1
ATOM 1523 C CA . SER A 1 202 ? 20.196 38.030 83.413 1.00 10.58 189 SER A CA 1
ATOM 1524 C C . SER A 1 202 ? 21.655 38.452 83.601 1.00 9.00 189 SER A C 1
ATOM 1525 O O . SER A 1 202 ? 22.191 39.200 82.783 1.00 10.01 189 SER A O 1
ATOM 1528 N N . TRP A 1 203 ? 22.297 37.984 84.667 1.00 8.56 190 TRP A N 1
ATOM 1529 C CA . TRP A 1 203 ? 23.644 38.450 84.990 1.00 9.21 190 TRP A CA 1
ATOM 1530 C C . TRP A 1 203 ? 24.660 37.323 85.164 1.00 8.90 190 TRP A C 1
ATOM 1531 O O . TRP A 1 203 ? 24.340 36.258 85.693 1.00 8.03 190 TRP A O 1
ATOM 1542 N N . VAL A 1 204 ? 25.887 37.575 84.717 1.00 10.20 191 VAL A N 1
ATOM 1543 C CA . VAL A 1 204 ? 26.968 36.603 84.831 1.00 9.01 191 VAL A CA 1
ATOM 1544 C C . VAL A 1 204 ? 28.268 37.290 85.234 1.00 9.57 191 VAL A C 1
ATOM 1545 O O . VAL A 1 204 ? 28.402 38.509 85.110 1.00 9.13 191 VAL A O 1
ATOM 1549 N N . VAL A 1 205 ? 29.221 36.501 85.720 1.00 9.33 192 VAL A N 1
ATOM 1550 C CA . VAL A 1 205 ? 30.539 37.018 86.064 1.00 10.03 192 VAL A CA 1
ATOM 1551 C C . VAL A 1 205 ? 31.533 36.637 84.971 1.00 10.21 192 VAL A C 1
ATOM 1552 O O . VAL A 1 205 ? 31.732 35.455 84.692 1.00 9.22 192 VAL A O 1
ATOM 1556 N N . ALA A 1 206 ? 32.149 37.637 84.347 1.00 9.92 193 ALA A N 1
ATOM 1557 C CA . ALA A 1 206 ? 33.070 37.380 83.245 1.00 10.21 193 ALA A CA 1
ATOM 1558 C C . ALA A 1 206 ? 34.484 37.871 83.537 1.00 10.62 193 ALA A C 1
ATOM 1559 O O . ALA A 1 206 ? 34.691 38.742 84.386 1.00 10.22 193 ALA A O 1
ATOM 1561 N N . THR A 1 207 ? 35.449 37.306 82.818 1.00 10.87 194 THR A N 1
ATOM 1562 C CA . THR A 1 207 ? 36.846 37.694 82.960 1.00 11.51 194 THR A CA 1
ATOM 1563 C C . THR A 1 207 ? 37.558 37.569 81.618 1.00 11.91 194 THR A C 1
ATOM 1564 O O . THR A 1 207 ? 36.968 37.121 80.635 1.00 12.20 194 THR A O 1
ATOM 1568 N N . SER A 1 208 ? 38.824 37.968 81.580 1.00 11.56 195 SER A N 1
ATOM 1569 C CA . SER A 1 208 ? 39.619 37.878 80.364 1.00 12.85 195 SER A CA 1
ATOM 1570 C C . SER A 1 208 ? 40.553 36.677 80.425 1.00 14.48 195 SER A C 1
ATOM 1571 O O . SER A 1 208 ? 40.754 36.093 81.490 1.00 13.17 195 SER A O 1
ATOM 1574 N N . SER A 1 209 ? 41.113 36.308 79.277 1.00 15.28 196 SER A N 1
ATOM 1575 C CA . SER A 1 209 ? 42.050 35.194 79.210 1.00 15.16 196 SER A CA 1
ATOM 1576 C C . SER A 1 209 ? 43.300 35.498 80.027 1.00 15.17 196 SER A C 1
ATOM 1577 O O . SER A 1 209 ? 43.894 34.602 80.629 1.00 16.41 196 SER A O 1
ATOM 1580 N N . ASP A 1 210 ? 43.693 36.768 80.042 1.00 15.73 197 ASP A N 1
ATOM 1581 C CA . ASP A 1 210 ? 44.848 37.204 80.815 1.00 15.94 197 ASP A CA 1
ATOM 1582 C C . ASP A 1 210 ? 44.643 36.948 82.305 1.00 15.39 197 ASP A C 1
ATOM 1583 O O . ASP A 1 210 ? 45.421 36.235 82.938 1.00 17.19 197 ASP A O 1
ATOM 1588 N N . SER A 1 211 ? 43.586 37.536 82.856 1.00 15.73 198 SER A N 1
ATOM 1589 C CA . SER A 1 211 ? 43.302 37.444 84.283 1.00 15.22 198 SER A CA 1
ATOM 1590 C C . SER A 1 211 ? 43.008 36.015 84.734 1.00 15.59 198 SER A C 1
ATOM 1591 O O . SER A 1 211 ? 43.329 35.636 85.859 1.00 15.69 198 SER A O 1
ATOM 1594 N N . LEU A 1 212 ? 42.398 35.225 83.858 1.00 15.61 199 LEU A N 1
ATOM 1595 C CA . LEU A 1 212 ? 42.006 33.865 84.216 1.00 15.57 199 LEU A CA 1
ATOM 1596 C C . LEU A 1 212 ? 43.209 32.958 84.468 1.00 17.57 199 LEU A C 1
ATOM 1597 O O . LEU A 1 212 ? 43.154 32.067 85.314 1.00 18.17 199 LEU A O 1
ATOM 1602 N N . GLN A 1 213 ? 44.296 33.192 83.738 1.00 17.34 200 GLN A N 1
ATOM 1603 C CA . GLN A 1 213 ? 45.497 32.370 83.875 1.00 18.84 200 GLN A CA 1
ATOM 1604 C C . GLN A 1 213 ? 46.519 33.004 84.811 1.00 18.24 200 GLN A C 1
ATOM 1605 O O . GLN A 1 213 ? 47.452 32.344 85.265 1.00 19.56 200 GLN A O 1
ATOM 1611 N N . ALA A 1 214 ? 46.338 34.289 85.091 1.00 17.22 201 ALA A N 1
ATOM 1612 C CA . ALA A 1 214 ? 47.282 35.032 85.918 1.00 18.84 201 ALA A CA 1
ATOM 1613 C C . ALA A 1 214 ? 46.766 35.211 87.342 1.00 17.66 201 ALA A C 1
ATOM 1614 O O . ALA A 1 214 ? 47.545 35.256 88.293 1.00 17.20 201 ALA A O 1
ATOM 1616 N N . LYS A 1 215 ? 45.449 35.316 87.479 1.00 16.52 202 LYS A N 1
ATOM 1617 C CA . LYS A 1 215 ? 44.831 35.590 88.770 1.00 16.99 202 LYS A CA 1
ATOM 1618 C C . LYS A 1 215 ? 43.665 34.647 89.049 1.00 17.82 202 LYS A C 1
ATOM 1619 O O . LYS A 1 215 ? 42.595 35.085 89.463 1.00 18.14 202 LYS A O 1
ATOM 1625 N N . SER A 1 216 ? 43.876 33.353 88.830 1.00 17.00 203 SER A N 1
ATOM 1626 C CA . SER A 1 216 ? 42.809 32.371 89.008 1.00 17.27 203 SER A CA 1
ATOM 1627 C C . SER A 1 216 ? 42.402 32.194 90.472 1.00 17.49 203 SER A C 1
ATOM 1628 O O . SER A 1 216 ? 41.215 32.206 90.798 1.00 16.63 203 SER A O 1
ATOM 1631 N N . ASP A 1 217 ? 43.387 32.030 91.351 1.00 18.09 204 ASP A N 1
ATOM 1632 C CA . ASP A 1 217 ? 43.114 31.780 92.766 1.00 18.04 204 ASP A CA 1
ATOM 1633 C C . ASP A 1 217 ? 42.348 32.928 93.426 1.00 17.03 204 ASP A C 1
ATOM 1634 O O . ASP A 1 217 ? 41.468 32.702 94.257 1.00 15.25 204 ASP A O 1
ATOM 1639 N N . VAL A 1 218 ? 42.684 34.158 93.051 1.00 15.70 205 VAL A N 1
ATOM 1640 C CA . VAL A 1 218 ? 42.027 35.334 93.614 1.00 16.50 205 VAL A CA 1
ATOM 1641 C C . VAL A 1 218 ? 40.598 35.485 93.099 1.00 15.24 205 VAL A C 1
ATOM 1642 O O . VAL A 1 218 ? 39.700 35.870 93.847 1.00 13.47 205 VAL A O 1
ATOM 1646 N N . ILE A 1 219 ? 40.390 35.172 91.824 1.00 15.00 206 ILE A N 1
ATOM 1647 C CA . ILE A 1 219 ? 39.052 35.215 91.242 1.00 14.23 206 ILE A CA 1
ATOM 1648 C C . ILE A 1 219 ? 38.102 34.277 91.988 1.00 13.99 206 ILE A C 1
ATOM 1649 O O . ILE A 1 219 ? 36.944 34.619 92.230 1.00 13.01 206 ILE A O 1
ATOM 1654 N N . LYS A 1 220 ? 38.598 33.096 92.354 1.00 14.81 207 LYS A N 1
ATOM 1655 C CA . LYS A 1 220 ? 37.798 32.128 93.103 1.00 14.11 207 LYS A CA 1
ATOM 1656 C C . LYS A 1 220 ? 37.342 32.714 94.437 1.00 14.14 207 LYS A C 1
ATOM 1657 O O . LYS A 1 220 ? 36.160 32.657 94.785 1.00 13.02 207 LYS A O 1
ATOM 1663 N N . ASN A 1 221 ? 38.291 33.268 95.186 1.00 13.84 208 ASN A N 1
ATOM 1664 C CA . ASN A 1 221 ? 37.989 33.897 96.468 1.00 13.66 208 ASN A CA 1
ATOM 1665 C C . ASN A 1 221 ? 36.999 35.052 96.322 1.00 13.48 208 ASN A C 1
ATOM 1666 O O . ASN A 1 221 ? 36.150 35.270 97.186 1.00 12.79 208 ASN A O 1
ATOM 1671 N N . PHE A 1 222 ? 37.121 35.798 95.228 1.00 12.20 209 PHE A N 1
ATOM 1672 C CA . PHE A 1 222 ? 36.194 36.887 94.945 1.00 12.27 209 PHE A CA 1
ATOM 1673 C C . PHE A 1 222 ? 34.776 36.351 94.792 1.00 11.86 209 PHE A C 1
ATOM 1674 O O . PHE A 1 222 ? 33.832 36.904 95.352 1.00 10.67 209 PHE A O 1
ATOM 1682 N N . ILE A 1 223 ? 34.634 35.272 94.029 1.00 11.70 210 ILE A N 1
ATOM 1683 C CA . ILE A 1 223 ? 33.334 34.645 93.825 1.00 12.00 210 ILE A CA 1
ATOM 1684 C C . ILE A 1 223 ? 32.758 34.149 95.147 1.00 12.12 210 ILE A C 1
ATOM 1685 O O . ILE A 1 223 ? 31.567 34.310 95.413 1.00 11.44 210 ILE A O 1
ATOM 1690 N N . ASP A 1 224 ? 33.609 33.550 95.974 1.00 12.08 211 ASP A N 1
ATOM 1691 C CA . ASP A 1 224 ? 33.190 33.080 97.290 1.00 13.17 211 ASP A CA 1
ATOM 1692 C C . ASP A 1 224 ? 32.728 34.249 98.158 1.00 13.04 211 ASP A C 1
ATOM 1693 O O . ASP A 1 224 ? 31.767 34.129 98.913 1.00 13.27 211 ASP A O 1
ATOM 1698 N N . ALA A 1 225 ? 33.415 35.381 98.042 1.00 11.01 212 ALA A N 1
ATOM 1699 C CA . ALA A 1 225 ? 33.050 36.578 98.791 1.00 11.68 212 ALA A CA 1
ATOM 1700 C C . ALA A 1 225 ? 31.699 37.102 98.315 1.00 11.70 212 ALA A C 1
ATOM 1701 O O . ALA A 1 225 ? 30.880 37.550 99.115 1.00 10.65 212 ALA A O 1
ATOM 1703 N N . VAL A 1 226 ? 31.477 37.048 97.005 1.00 11.23 213 VAL A N 1
ATOM 1704 C CA . VAL A 1 226 ? 30.202 37.448 96.423 1.00 10.94 213 VAL A CA 1
ATOM 1705 C C . VAL A 1 226 ? 29.083 36.533 96.909 1.00 10.11 213 VAL A C 1
ATOM 1706 O O . VAL A 1 226 ? 27.963 36.981 97.140 1.00 10.86 213 VAL A O 1
ATOM 1710 N N . ASN A 1 227 ? 29.397 35.252 97.075 1.00 10.89 214 ASN A N 1
ATOM 1711 C CA . ASN A 1 227 ? 28.427 34.286 97.579 1.00 11.33 214 ASN A CA 1
ATOM 1712 C C . ASN A 1 227 ? 27.934 34.673 98.967 1.00 12.01 214 ASN A C 1
ATOM 1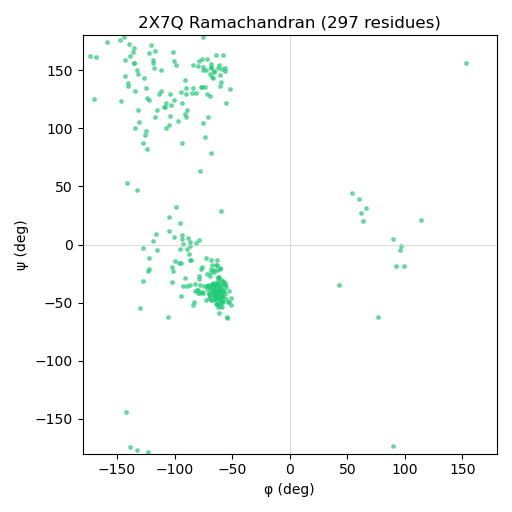713 O O . ASN A 1 227 ? 26.750 34.549 99.273 1.00 11.85 214 ASN A O 1
ATOM 1718 N N . GLN A 1 228 ? 28.854 35.137 99.807 1.00 12.12 215 GLN A N 1
ATOM 1719 C CA . GLN A 1 228 ? 28.509 35.592 101.148 1.00 12.76 215 GLN A CA 1
ATOM 1720 C C . GLN A 1 228 ? 27.756 36.916 101.082 1.00 11.96 215 GLN A C 1
ATOM 1721 O O . GLN A 1 228 ? 26.851 37.164 101.876 1.00 11.21 215 GLN A O 1
ATOM 1727 N N . GLY A 1 229 ? 28.137 37.764 100.131 1.00 11.84 216 GLY A N 1
ATOM 1728 C CA . GLY A 1 229 ? 27.469 39.037 99.932 1.00 11.00 216 GLY A CA 1
ATOM 1729 C C . GLY A 1 229 ? 26.027 38.838 99.509 1.00 11.55 216 GLY A C 1
ATOM 1730 O O . GLY A 1 229 ? 25.147 39.615 99.879 1.00 11.77 216 GLY A O 1
ATOM 1731 N N . ILE A 1 230 ? 25.790 37.787 98.732 1.00 10.55 217 ILE A N 1
ATOM 1732 C CA . ILE A 1 230 ? 24.446 37.437 98.295 1.00 10.87 217 ILE A CA 1
ATOM 1733 C C . ILE A 1 230 ? 23.611 36.920 99.463 1.00 10.86 217 ILE A C 1
ATOM 1734 O O . ILE A 1 230 ? 22.442 37.277 99.604 1.00 10.94 217 ILE A O 1
ATOM 1739 N N . GLN A 1 231 ? 24.213 36.077 100.295 1.00 11.68 218 GLN A N 1
ATOM 1740 C CA . GLN A 1 231 ? 23.519 35.531 101.454 1.00 12.08 218 GLN A CA 1
ATOM 1741 C C . GLN A 1 231 ? 23.125 36.642 102.423 1.00 12.44 218 GLN A C 1
ATOM 1742 O O . GLN A 1 231 ? 22.013 36.650 102.946 1.00 13.03 218 GLN A O 1
ATOM 1748 N N . TYR A 1 232 ? 24.039 37.578 102.660 1.00 12.05 219 TYR A N 1
ATOM 1749 C CA . TYR A 1 232 ? 23.754 38.709 103.533 1.00 13.22 219 TYR A CA 1
ATOM 1750 C C . TYR A 1 232 ? 22.563 39.495 103.000 1.00 12.40 219 TYR A C 1
ATOM 1751 O O . TYR A 1 232 ? 21.635 39.806 103.741 1.00 12.17 219 TYR A O 1
ATOM 1760 N N . TYR A 1 233 ? 22.597 39.810 101.710 1.00 11.42 220 TYR A N 1
ATOM 1761 C CA . TYR A 1 233 ? 21.495 40.507 101.062 1.00 11.13 220 TYR A CA 1
ATOM 1762 C C . TYR A 1 233 ? 20.181 39.777 101.305 1.00 11.30 220 TYR A C 1
ATOM 1763 O O . TYR A 1 233 ? 19.190 40.384 101.703 1.00 11.21 220 TYR A O 1
ATOM 1772 N N . ASN A 1 234 ? 20.182 38.470 101.062 1.00 10.42 221 ASN A N 1
ATOM 1773 C CA . ASN A 1 234 ? 18.993 37.650 101.250 1.00 11.92 221 ASN A CA 1
ATOM 1774 C C . ASN A 1 234 ? 18.444 37.714 102.670 1.00 10.93 221 ASN A C 1
ATOM 1775 O O . ASN A 1 234 ? 17.237 37.605 102.880 1.00 11.52 221 ASN A O 1
ATOM 1780 N N . GLU A 1 235 ? 19.333 37.891 103.642 1.00 12.52 222 GLU A N 1
ATOM 1781 C CA . GLU A 1 235 ? 18.944 37.901 105.048 1.00 13.77 222 GLU A CA 1
ATOM 1782 C C . GLU A 1 235 ? 18.721 39.317 105.574 1.00 13.26 222 GLU A C 1
ATOM 1783 O O . GLU A 1 235 ? 18.320 39.503 106.722 1.00 13.89 222 GLU A O 1
ATOM 1789 N N . HIS A 1 236 ? 18.981 40.311 104.729 1.00 12.60 223 HIS A N 1
ATOM 1790 C CA . HIS A 1 236 ? 18.859 41.706 105.133 1.00 13.80 223 HIS A CA 1
ATOM 1791 C C . HIS A 1 236 ? 18.283 42.567 104.015 1.00 14.11 223 HIS A C 1
ATOM 1792 O O . HIS A 1 236 ? 18.857 43.594 103.656 1.00 15.17 223 HIS A O 1
ATOM 1799 N N . VAL A 1 237 ? 17.142 42.149 103.474 1.00 13.99 224 VAL A N 1
ATOM 1800 C CA . VAL A 1 237 ? 16.463 42.908 102.430 1.00 14.34 224 VAL A CA 1
ATOM 1801 C C . VAL A 1 237 ? 16.111 44.306 102.927 1.00 14.11 224 VAL A C 1
ATOM 1802 O O . VAL A 1 237 ? 16.133 45.271 102.162 1.00 13.60 224 VAL A O 1
ATOM 1806 N N . ASP A 1 238 ? 15.794 44.407 104.215 1.00 15.48 225 ASP A N 1
ATOM 1807 C CA . ASP A 1 238 ? 15.479 45.689 104.837 1.00 15.17 225 ASP A CA 1
ATOM 1808 C C . ASP A 1 238 ? 16.567 46.732 104.581 1.00 15.17 225 ASP A C 1
ATOM 1809 O O . ASP A 1 238 ? 16.279 47.851 104.152 1.00 14.29 225 ASP A O 1
ATOM 1814 N N . GLU A 1 239 ? 17.815 46.350 104.836 1.00 14.60 226 GLU A N 1
ATOM 1815 C CA . GLU A 1 239 ? 18.953 47.237 104.635 1.00 15.58 226 GLU A CA 1
ATOM 1816 C C . GLU A 1 239 ? 19.189 47.472 103.151 1.00 13.79 226 GLU A C 1
ATOM 1817 O O . GLU A 1 239 ? 19.588 48.561 102.738 1.00 13.90 226 GLU A O 1
ATOM 1823 N N . ALA A 1 240 ? 18.947 46.436 102.356 1.00 13.95 227 ALA A N 1
ATOM 1824 C CA . ALA A 1 240 ? 19.101 46.516 100.911 1.00 13.04 227 ALA A CA 1
ATOM 1825 C C . ALA A 1 240 ? 18.184 47.587 100.333 1.00 12.92 227 ALA A C 1
ATOM 1826 O O . ALA A 1 240 ? 18.599 48.389 99.499 1.00 12.05 227 ALA A O 1
ATOM 1828 N N . ILE A 1 241 ? 16.934 47.593 100.784 1.00 12.06 228 ILE A N 1
ATOM 1829 C CA . ILE A 1 241 ? 15.963 48.577 100.323 1.00 12.84 228 ILE A CA 1
ATOM 1830 C C . ILE A 1 241 ? 16.411 49.995 100.663 1.00 12.90 228 ILE A C 1
ATOM 1831 O O . ILE A 1 241 ? 16.277 50.905 99.846 1.00 12.64 228 ILE A O 1
AT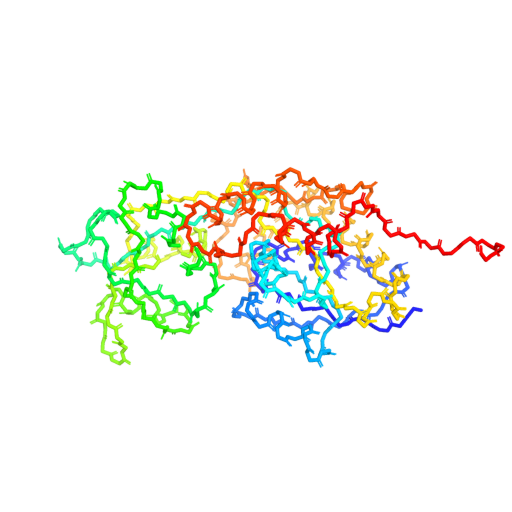OM 1836 N N . GLU A 1 242 ? 16.940 50.177 101.869 1.00 13.44 229 GLU A N 1
ATOM 1837 C CA A GLU A 1 242 ? 17.419 51.481 102.309 0.59 13.80 229 GLU A CA 1
ATOM 1838 C CA B GLU A 1 242 ? 17.412 51.487 102.298 0.41 13.81 229 GLU A CA 1
ATOM 1839 C C . GLU A 1 242 ? 18.623 51.926 101.485 1.00 13.40 229 GLU A C 1
ATOM 1840 O O . GLU A 1 242 ? 18.691 53.067 101.042 1.00 13.67 229 GLU A O 1
ATOM 1851 N N . TYR A 1 243 ? 19.574 51.017 101.290 1.00 11.48 230 TYR A N 1
ATOM 1852 C CA . TYR A 1 243 ? 20.782 51.313 100.527 1.00 13.09 230 TYR A CA 1
ATOM 1853 C C . TYR A 1 243 ? 20.459 51.724 99.095 1.00 12.44 230 TYR A C 1
ATOM 1854 O O . TYR A 1 243 ? 20.966 52.728 98.601 1.00 12.20 230 TYR A O 1
ATOM 1863 N N . ILE A 1 244 ? 19.618 50.938 98.431 1.00 12.24 231 ILE A N 1
ATOM 1864 C CA . ILE A 1 244 ? 19.274 51.185 97.035 1.00 12.45 231 ILE A CA 1
ATOM 1865 C C . ILE A 1 244 ? 18.563 52.520 96.852 1.00 12.65 231 ILE A C 1
ATOM 1866 O O . ILE A 1 244 ? 18.875 53.273 95.934 1.00 11.72 231 ILE A O 1
ATOM 1871 N N . SER A 1 245 ? 17.613 52.811 97.734 1.00 12.31 232 SER A N 1
ATOM 1872 C CA . SER A 1 245 ? 16.798 54.013 97.608 1.00 12.84 232 SER A CA 1
ATOM 1873 C C . SER A 1 245 ? 17.538 55.278 98.036 1.00 13.30 232 SER A C 1
ATOM 1874 O O . SER A 1 245 ? 17.148 56.382 97.664 1.00 11.94 232 SER A O 1
ATOM 1877 N N . SER A 1 246 ? 18.604 55.118 98.813 1.00 13.30 233 SER A N 1
ATOM 1878 C CA . SER A 1 246 ? 19.344 56.265 99.331 1.00 14.05 233 SER A CA 1
ATOM 1879 C C . SER A 1 246 ? 20.610 56.560 98.527 1.00 14.60 233 SER A C 1
ATOM 1880 O O . SER A 1 246 ? 21.204 57.629 98.668 1.00 14.74 233 SER A O 1
ATOM 1883 N N . ASN A 1 247 ? 21.017 55.613 97.686 1.00 14.50 234 ASN A N 1
ATOM 1884 C CA . ASN A 1 247 ? 22.232 55.771 96.890 1.00 14.66 234 ASN A CA 1
ATOM 1885 C C . ASN A 1 247 ? 21.993 55.664 95.386 1.00 15.24 234 ASN A C 1
ATOM 1886 O O . ASN A 1 247 ? 22.801 56.135 94.588 1.00 16.24 234 ASN A O 1
ATOM 1891 N N . LEU A 1 248 ? 20.882 55.042 95.005 1.00 14.10 235 LEU A N 1
ATOM 1892 C CA . LEU A 1 248 ? 20.560 54.858 93.594 1.00 15.12 235 LEU A CA 1
ATOM 1893 C C . LEU A 1 248 ? 19.214 55.490 93.247 1.00 14.19 235 LEU A C 1
ATOM 1894 O O . LEU A 1 248 ? 18.428 55.819 94.137 1.00 14.46 235 LEU A O 1
ATOM 1899 N N . ASP A 1 249 ? 18.957 55.662 91.954 1.00 14.53 236 ASP A N 1
ATOM 1900 C CA . ASP A 1 249 ? 17.736 56.318 91.500 1.00 15.37 236 ASP A CA 1
ATOM 1901 C C . ASP A 1 249 ? 16.530 55.388 91.565 1.00 14.71 236 ASP A C 1
ATOM 1902 O O . ASP A 1 249 ? 15.921 55.070 90.541 1.00 14.17 236 ASP A O 1
ATOM 1907 N N . TYR A 1 250 ? 16.189 54.956 92.774 1.00 13.94 237 TYR A N 1
ATOM 1908 C CA . TYR A 1 250 ? 15.009 54.132 92.990 1.00 12.54 237 TYR A CA 1
ATOM 1909 C C . TYR A 1 250 ? 14.328 54.563 94.277 1.00 12.53 237 TYR A C 1
ATOM 1910 O O . TYR A 1 250 ? 14.992 54.801 95.284 1.00 12.04 237 TYR A O 1
ATOM 1919 N N . SER A 1 251 ? 13.006 54.673 94.247 1.00 12.21 238 SER A N 1
ATOM 1920 C CA . SER A 1 251 ? 12.258 54.965 95.462 1.00 12.35 238 SER A CA 1
ATOM 1921 C C . SER A 1 251 ? 12.266 53.738 96.362 1.00 11.68 238 SER A C 1
ATOM 1922 O O . SER A 1 251 ? 12.520 52.626 95.899 1.00 11.45 238 SER A O 1
ATOM 1925 N N . ALA A 1 252 ? 11.999 53.944 97.647 1.00 11.60 239 ALA A N 1
ATOM 1926 C CA . ALA A 1 252 ? 11.968 52.845 98.602 1.00 12.63 239 ALA A CA 1
ATOM 1927 C C . ALA A 1 252 ? 10.897 51.828 98.224 1.00 12.39 239 ALA A C 1
ATOM 1928 O O . ALA A 1 252 ? 11.098 50.622 98.369 1.00 10.64 239 ALA A O 1
ATOM 1930 N N . GLU A 1 253 ? 9.760 52.319 97.739 1.00 12.66 240 GLU A N 1
ATOM 1931 C CA . GLU A 1 253 ? 8.672 51.442 97.321 1.00 13.79 240 GLU A CA 1
ATOM 1932 C C . GLU A 1 253 ? 9.043 50.629 96.084 1.00 12.76 240 GLU A C 1
ATOM 1933 O O . GLU A 1 253 ? 8.831 49.416 96.048 1.00 12.84 240 GLU A O 1
ATOM 1939 N N . ASP A 1 254 ? 9.594 51.296 95.074 1.00 11.48 241 ASP A N 1
ATOM 1940 C CA . ASP A 1 254 ? 9.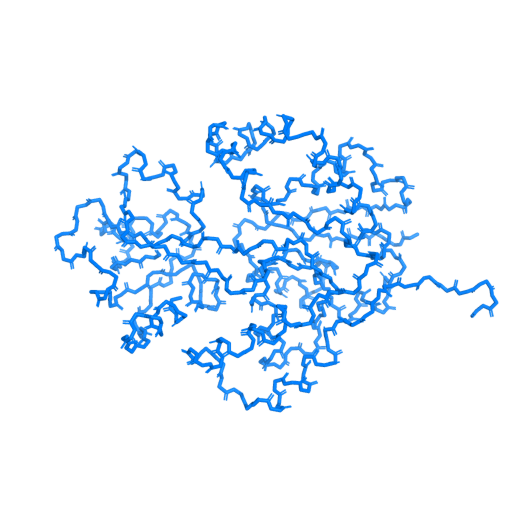996 50.616 93.847 1.00 12.41 241 ASP A CA 1
ATOM 1941 C C . ASP A 1 254 ? 11.151 49.654 94.104 1.00 11.38 241 ASP A C 1
ATOM 1942 O O . ASP A 1 254 ? 11.228 48.590 93.496 1.00 11.84 241 ASP A O 1
ATOM 1947 N N . ALA A 1 255 ? 12.047 50.034 95.008 1.00 9.71 242 ALA A N 1
ATOM 1948 C CA . ALA A 1 255 ? 13.154 49.172 95.394 1.00 9.83 242 ALA A CA 1
ATOM 1949 C C . ALA A 1 255 ? 12.615 47.912 96.062 1.00 10.15 242 ALA A C 1
ATOM 1950 O O . ALA A 1 255 ? 13.121 46.814 95.838 1.00 9.85 242 ALA A O 1
ATOM 1952 N N . LYS A 1 256 ? 11.586 48.080 96.887 1.00 9.87 243 LYS A N 1
ATOM 1953 C CA . LYS A 1 256 ? 10.961 46.958 97.577 1.00 11.06 243 LYS A CA 1
ATOM 1954 C C . LYS A 1 256 ? 10.316 45.991 96.591 1.00 10.99 243 LYS A C 1
ATOM 1955 O O . LYS A 1 256 ? 10.479 44.779 96.706 1.00 10.56 243 LYS A O 1
ATOM 1961 N N . GLU A 1 257 ? 9.583 46.534 95.625 1.00 11.43 244 GLU A N 1
ATOM 1962 C CA A GLU A 1 257 ? 8.930 45.713 94.613 0.57 12.09 244 GLU A CA 1
ATOM 1963 C CA B GLU A 1 257 ? 8.933 45.718 94.605 0.43 12.04 244 GLU A CA 1
ATOM 1964 C C . GLU A 1 257 ? 9.951 44.869 93.858 1.00 11.56 244 GLU A C 1
ATOM 1965 O O . GLU A 1 257 ? 9.696 43.709 93.545 1.00 10.80 244 GLU A O 1
ATOM 1976 N N . TRP A 1 258 ? 11.109 45.457 93.576 1.00 11.23 245 TRP A N 1
ATOM 1977 C CA . TRP A 1 258 ? 12.167 44.768 92.846 1.00 11.47 245 TRP A CA 1
ATOM 1978 C C . TRP A 1 258 ? 12.726 43.574 93.617 1.00 11.18 245 TRP A C 1
ATOM 1979 O O . TRP A 1 258 ? 13.004 42.529 93.031 1.00 10.71 245 TRP A O 1
ATOM 1990 N N . THR A 1 259 ? 12.883 43.726 94.929 1.00 10.98 246 THR A N 1
ATOM 1991 C CA . THR A 1 259 ? 13.451 42.664 95.756 1.00 11.22 246 THR A CA 1
ATOM 1992 C C . THR A 1 259 ? 12.613 41.390 95.708 1.00 11.60 246 THR A C 1
ATOM 1993 O O . THR A 1 259 ? 13.101 40.306 96.025 1.00 12.27 246 THR A O 1
ATOM 1997 N N . LYS A 1 260 ? 11.350 41.528 95.316 1.00 11.21 247 LYS A N 1
ATOM 1998 C CA . LYS A 1 260 ? 10.434 40.393 95.277 1.00 12.64 247 LYS A CA 1
ATOM 1999 C C . LYS A 1 260 ? 10.394 39.730 93.901 1.00 14.10 247 LYS A C 1
ATOM 2000 O O . LYS A 1 260 ? 9.573 38.847 93.653 1.00 15.68 247 LYS A O 1
ATOM 2006 N N . THR A 1 261 ? 11.285 40.156 93.012 1.00 12.24 248 THR A N 1
ATOM 2007 C CA . THR A 1 261 ? 11.362 39.587 91.670 1.00 14.23 248 THR A CA 1
ATOM 2008 C C . THR A 1 261 ? 12.751 39.029 91.380 1.00 14.04 248 THR A C 1
ATOM 2009 O O . THR A 1 261 ? 12.915 38.169 90.514 1.00 14.95 248 THR A O 1
ATOM 2013 N N . VAL A 1 262 ? 13.748 39.525 92.106 1.00 12.45 249 VAL A N 1
ATOM 2014 C CA . VAL A 1 262 ? 15.135 39.138 91.861 1.00 12.41 249 VAL A CA 1
ATOM 2015 C C . VAL A 1 262 ? 15.577 37.936 92.686 1.00 12.70 249 VAL A C 1
ATOM 2016 O O . VAL A 1 262 ? 15.196 37.794 93.846 1.00 12.83 249 VAL A O 1
ATOM 2020 N N . GLU A 1 263 ? 16.372 37.067 92.068 1.00 11.30 250 GLU A N 1
ATOM 2021 C CA . GLU A 1 263 ? 16.990 35.951 92.773 1.00 11.28 250 GLU A CA 1
ATOM 2022 C C . GLU A 1 263 ? 18.460 35.830 92.392 1.00 10.62 250 GLU A C 1
ATOM 2023 O O . GLU A 1 263 ? 18.792 35.292 91.337 1.00 8.65 250 GLU A O 1
ATOM 2029 N N . PHE A 1 264 ? 19.337 36.333 93.252 1.00 9.47 251 PHE A N 1
ATOM 2030 C CA . PHE A 1 264 ? 20.770 36.198 93.033 1.00 9.52 251 PHE A CA 1
ATOM 2031 C C . PHE A 1 264 ? 21.183 34.738 93.184 1.00 9.64 251 PHE A C 1
ATOM 2032 O O . PHE A 1 264 ? 20.533 33.971 93.895 1.00 10.35 251 PHE A O 1
ATOM 2040 N N . ASN A 1 265 ? 22.259 34.354 92.505 1.00 8.88 252 ASN A N 1
ATOM 2041 C CA . ASN A 1 265 ? 22.746 32.981 92.568 1.00 9.68 252 ASN A CA 1
ATOM 2042 C C . ASN A 1 265 ? 23.431 32.686 93.897 1.00 10.14 252 ASN A C 1
ATOM 2043 O O . ASN A 1 265 ? 24.629 32.909 94.047 1.00 10.63 252 ASN A O 1
ATOM 2048 N N . SER A 1 266 ? 22.665 32.180 94.859 1.00 9.24 253 SER A N 1
ATOM 2049 C CA . SER A 1 266 ? 23.202 31.862 96.176 1.00 10.44 253 SER A CA 1
ATOM 2050 C C . SER A 1 266 ? 24.168 30.686 96.102 1.00 11.07 253 SER A C 1
ATOM 2051 O O . SER A 1 266 ? 24.911 30.421 97.046 1.00 12.02 253 SER A O 1
ATOM 2054 N N . ARG A 1 267 ? 24.158 29.989 94.971 1.00 10.77 254 ARG A N 1
ATOM 2055 C CA . ARG A 1 267 ? 25.009 28.821 94.785 1.00 11.09 254 ARG A CA 1
ATOM 2056 C C . ARG A 1 267 ? 26.252 29.166 93.970 1.00 11.21 254 ARG A C 1
ATOM 2057 O O . ARG A 1 267 ? 27.033 28.285 93.611 1.00 11.90 254 ARG A O 1
ATOM 2065 N N . ILE A 1 268 ? 26.435 30.453 93.687 1.00 10.03 255 ILE A N 1
ATOM 2066 C CA . ILE A 1 268 ? 27.563 30.904 92.875 1.00 10.20 255 ILE A CA 1
ATOM 2067 C C . ILE A 1 268 ? 28.898 30.437 93.460 1.00 12.12 255 ILE A C 1
ATOM 2068 O O . ILE A 1 268 ? 29.220 30.723 94.616 1.00 11.75 255 ILE A O 1
ATOM 2073 N N . GLY A 1 269 ? 29.658 29.696 92.659 1.00 11.89 256 GLY A N 1
ATOM 2074 C CA . GLY A 1 269 ? 30.945 29.179 93.087 1.00 12.01 256 GLY A CA 1
ATOM 2075 C C . GLY A 1 269 ? 30.854 27.793 93.697 1.00 13.98 256 GLY A C 1
ATOM 2076 O O . GLY A 1 269 ? 31.855 27.082 93.793 1.00 13.43 256 GLY A O 1
ATOM 2077 N N . LYS A 1 270 ? 29.651 27.409 94.114 1.00 12.20 257 LYS A N 1
ATOM 2078 C CA . LYS A 1 270 ? 29.434 26.102 94.726 1.00 13.44 257 LYS A CA 1
ATOM 2079 C C . LYS A 1 270 ? 29.053 25.060 93.678 1.00 14.10 257 LYS A C 1
ATOM 2080 O O . LYS A 1 270 ? 29.338 23.872 93.837 1.00 13.34 257 LYS A O 1
ATOM 2086 N N . THR A 1 271 ? 28.410 25.516 92.608 1.00 13.66 258 THR A N 1
ATOM 2087 C CA . THR A 1 271 ? 27.986 24.632 91.528 1.00 13.92 258 THR A CA 1
ATOM 2088 C C . THR A 1 271 ? 28.136 25.329 90.178 1.00 12.63 258 THR A C 1
ATOM 2089 O O . THR A 1 271 ? 27.950 26.540 90.081 1.00 12.03 258 THR A O 1
ATOM 2093 N N . PRO A 1 272 ? 28.491 24.565 89.133 1.00 13.77 259 PRO A N 1
ATOM 2094 C CA . PRO A 1 272 ? 28.655 25.121 87.786 1.00 13.39 259 PRO A CA 1
ATOM 2095 C C . PRO A 1 272 ? 27.392 25.838 87.322 1.00 12.80 259 PRO A C 1
ATOM 2096 O O . PRO A 1 272 ? 26.294 25.489 87.757 1.00 11.84 259 PRO A O 1
ATOM 2100 N N . LEU A 1 273 ? 27.551 26.831 86.451 1.00 12.23 260 LEU A N 1
ATOM 2101 C CA . LEU A 1 273 ? 26.412 27.569 85.917 1.00 11.72 260 LEU A CA 1
ATOM 2102 C C . LEU A 1 273 ? 25.482 26.652 85.135 1.00 13.04 260 LEU A C 1
ATOM 2103 O O . LEU A 1 273 ? 25.907 25.617 84.621 1.00 13.02 260 LEU A O 1
ATOM 2108 N N . ASP A 1 274 ? 24.212 27.033 85.057 1.00 12.99 261 ASP A N 1
ATOM 2109 C CA . ASP A 1 274 ? 23.226 26.250 84.325 1.00 13.91 261 ASP A CA 1
ATOM 2110 C C . ASP A 1 274 ? 23.403 26.442 82.822 1.00 13.93 261 ASP A C 1
ATOM 2111 O O . ASP A 1 274 ? 23.032 27.476 82.270 1.00 12.67 261 ASP A O 1
ATOM 2116 N N . TRP A 1 275 ? 23.973 25.434 82.170 1.00 13.34 262 TRP A N 1
ATOM 2117 C CA . TRP A 1 275 ? 24.278 25.498 80.746 1.00 13.66 262 TRP A CA 1
ATOM 2118 C C . TRP A 1 275 ? 23.041 25.778 79.896 1.00 14.13 262 TRP A C 1
ATOM 2119 O O . TRP A 1 275 ? 23.106 26.534 78.929 1.00 13.68 262 TRP A O 1
ATOM 2130 N N . ASP A 1 276 ? 21.915 25.175 80.265 1.00 13.80 263 ASP A N 1
ATOM 2131 C CA . ASP A 1 276 ? 20.682 25.311 79.495 1.00 16.66 263 ASP A CA 1
ATOM 2132 C C . ASP A 1 276 ? 20.186 26.755 79.420 1.00 16.52 263 ASP A C 1
ATOM 2133 O O . ASP A 1 276 ? 19.731 27.206 78.370 1.00 17.12 263 ASP A O 1
ATOM 2138 N N . THR A 1 277 ? 20.273 27.475 80.534 1.00 14.80 264 THR A N 1
ATOM 2139 C CA . THR A 1 277 ? 19.730 28.829 80.609 1.00 15.48 264 THR A CA 1
ATOM 2140 C C . THR A 1 277 ? 20.732 29.903 80.193 1.00 16.07 264 THR A C 1
ATOM 2141 O O . THR A 1 277 ? 20.354 30.907 79.588 1.00 17.81 264 THR A O 1
ATOM 2145 N N . ILE A 1 278 ? 22.006 29.691 80.514 1.00 12.88 265 ILE A N 1
ATOM 2146 C CA . ILE A 1 278 ? 23.046 30.667 80.197 1.00 13.41 265 ILE A CA 1
ATOM 2147 C C . ILE A 1 278 ? 23.511 30.573 78.744 1.00 12.74 265 ILE A C 1
ATOM 2148 O O . ILE A 1 278 ? 23.757 31.591 78.095 1.00 12.38 265 ILE A O 1
ATOM 2153 N N . VAL A 1 279 ? 23.623 29.349 78.237 1.00 12.30 266 VAL A N 1
ATOM 2154 C CA . VAL A 1 279 ? 24.134 29.121 76.887 1.00 13.34 266 VAL A CA 1
ATOM 2155 C C . VAL A 1 279 ? 23.044 28.748 75.880 1.00 14.46 266 VAL A C 1
ATOM 2156 O O . VAL A 1 279 ? 22.807 29.471 74.910 1.00 14.31 266 VAL A O 1
ATOM 2160 N N . VAL A 1 280 ? 22.383 27.618 76.115 1.00 14.41 267 VAL A N 1
ATOM 2161 C CA . VAL A 1 280 ? 21.403 27.082 75.171 1.00 15.63 267 VAL A CA 1
ATOM 2162 C C . VAL A 1 280 ? 20.309 28.086 74.802 1.00 15.44 267 VAL A C 1
ATOM 2163 O O . VAL A 1 280 ? 20.178 28.468 73.639 1.00 16.16 267 VAL A O 1
ATOM 2167 N N . LYS A 1 281 ? 19.530 28.512 75.792 1.00 15.86 268 LYS A N 1
ATOM 2168 C CA . LYS A 1 281 ? 18.429 29.444 75.558 1.00 14.93 268 LYS A CA 1
ATOM 2169 C C . LYS A 1 281 ? 18.917 30.754 74.939 1.00 16.06 268 LYS A C 1
ATOM 2170 O O . LYS A 1 281 ? 18.262 31.315 74.061 1.00 14.42 268 LYS A O 1
ATOM 2176 N N . THR A 1 282 ? 20.066 31.240 75.402 1.00 13.79 269 THR A N 1
ATOM 2177 C CA . THR A 1 282 ? 20.613 32.503 74.914 1.00 13.93 269 THR A CA 1
ATOM 2178 C C . THR A 1 282 ? 20.942 32.443 73.423 1.00 14.21 269 THR A C 1
ATOM 2179 O O . THR A 1 282 ? 20.539 33.316 72.654 1.00 13.93 269 THR A O 1
ATOM 2183 N N . LYS A 1 283 ? 21.668 31.403 73.021 1.00 13.68 270 LYS A N 1
ATOM 2184 C CA . LYS A 1 283 ? 22.094 31.248 71.631 1.00 15.55 270 LYS A CA 1
ATOM 2185 C C . LYS A 1 2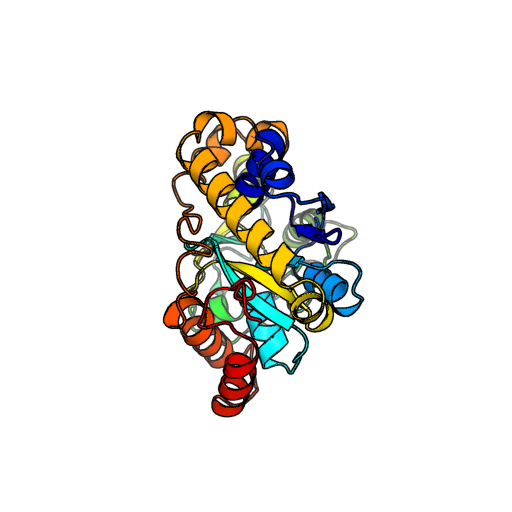83 ? 20.909 30.965 70.709 1.00 15.95 270 LYS A C 1
ATOM 2186 O O . LYS A 1 283 ? 20.817 31.521 69.614 1.00 15.57 270 LYS A O 1
ATOM 2192 N N . ASP A 1 284 ? 20.006 30.100 71.162 1.00 15.79 271 ASP A N 1
ATOM 2193 C CA . ASP A 1 284 ? 18.850 29.705 70.365 1.00 16.73 271 ASP A CA 1
ATOM 2194 C C . ASP A 1 284 ? 17.890 30.872 70.153 1.00 16.03 271 ASP A C 1
ATOM 2195 O O . ASP A 1 284 ? 17.270 30.992 69.097 1.00 15.97 271 ASP A O 1
ATOM 2200 N N . THR A 1 285 ? 17.771 31.733 71.159 1.00 14.77 272 THR A N 1
ATOM 2201 C CA . THR A 1 285 ? 16.891 32.893 71.065 1.00 15.27 272 THR A CA 1
ATOM 2202 C C . THR A 1 285 ? 17.475 33.953 70.137 1.00 15.11 272 THR A C 1
ATOM 2203 O O . THR A 1 285 ? 16.786 34.468 69.257 1.00 14.11 272 THR A O 1
ATOM 2207 N N . LEU A 1 286 ? 18.751 34.270 70.335 1.00 13.70 273 LEU A N 1
ATOM 2208 C CA . LEU A 1 286 ? 19.431 35.270 69.517 1.00 14.42 273 LEU A CA 1
ATOM 2209 C C . LEU A 1 286 ? 19.535 34.828 68.060 1.00 14.37 273 LEU A C 1
ATOM 2210 O O . LEU A 1 286 ? 19.261 35.605 67.145 1.00 14.68 273 LEU A O 1
ATOM 2215 N N . LYS A 1 287 ? 19.929 33.576 67.855 1.00 14.97 274 LYS A N 1
ATOM 2216 C CA . LYS A 1 287 ? 20.031 33.012 66.514 1.00 15.49 274 LYS A CA 1
ATOM 2217 C C . LYS A 1 287 ? 18.690 33.082 65.795 1.00 15.89 274 LYS A C 1
ATOM 2218 O O . LYS A 1 287 ? 18.618 33.461 64.624 1.00 16.27 274 LYS A O 1
ATOM 2224 N N . LEU A 1 288 ? 17.631 32.716 66.508 1.00 16.06 275 LEU A N 1
ATOM 2225 C CA . LEU A 1 288 ? 16.288 32.699 65.943 1.00 16.29 275 LEU A CA 1
ATOM 2226 C C . LEU A 1 288 ? 15.756 34.114 65.729 1.00 16.85 275 LEU A C 1
ATOM 2227 O O . LEU A 1 288 ? 14.898 34.342 64.878 1.00 16.56 275 LEU A O 1
ATOM 2232 N N . ALA A 1 289 ? 16.277 35.060 66.505 1.00 15.16 276 ALA A N 1
ATOM 2233 C CA . ALA A 1 289 ? 15.832 36.448 66.430 1.00 14.96 276 ALA A CA 1
ATOM 2234 C C . ALA A 1 289 ? 16.589 37.235 65.362 1.00 14.85 276 ALA A C 1
ATOM 2235 O O . ALA A 1 289 ? 16.192 38.344 65.002 1.00 15.04 276 ALA A O 1
ATOM 2237 N N . GLY A 1 290 ? 17.682 36.663 64.868 1.00 14.42 277 GLY A N 1
ATOM 2238 C CA . GLY A 1 290 ? 18.457 37.291 63.814 1.00 15.06 277 GLY A CA 1
ATOM 2239 C C . GLY A 1 290 ? 19.652 38.081 64.309 1.00 13.93 277 GLY A C 1
ATOM 2240 O O . GLY A 1 290 ? 20.403 38.646 63.514 1.00 13.00 277 GLY A O 1
ATOM 2241 N N . VAL A 1 291 ? 19.832 38.123 65.625 1.00 13.72 278 VAL A N 1
ATOM 2242 C CA . VAL A 1 291 ? 20.957 38.840 66.216 1.00 13.64 278 VAL A CA 1
ATOM 2243 C C . VAL A 1 291 ? 22.281 38.183 65.839 1.00 13.83 278 VAL A C 1
ATOM 2244 O O . VAL A 1 291 ? 23.248 38.865 65.498 1.00 14.04 278 VAL A O 1
ATOM 2248 N N . LEU A 1 292 ? 22.317 36.856 65.908 1.00 14.35 279 LEU A N 1
ATOM 2249 C CA . LEU A 1 292 ? 23.517 36.104 65.554 1.00 15.49 279 LEU A CA 1
ATOM 2250 C C . LEU A 1 292 ? 23.378 35.438 64.189 1.00 15.40 279 LEU A C 1
ATOM 2251 O O . LEU A 1 292 ? 22.389 34.757 63.921 1.00 16.37 279 LEU A O 1
ATOM 2256 N N . ALA A 1 293 ? 24.373 35.641 63.331 1.00 15.31 280 ALA A N 1
ATOM 2257 C CA . ALA A 1 293 ? 24.351 35.086 61.983 1.00 15.99 280 ALA A CA 1
ATOM 2258 C C . ALA A 1 293 ? 25.239 33.849 61.869 1.00 17.32 280 ALA A C 1
ATOM 2259 O O . ALA A 1 293 ? 25.086 33.048 60.947 1.00 17.74 280 ALA A O 1
ATOM 2261 N N . GLU A 1 294 ? 26.170 33.701 62.807 1.00 15.04 281 GLU A N 1
ATOM 2262 C CA . GLU A 1 294 ? 27.067 32.552 62.822 1.00 16.30 281 GLU A CA 1
ATOM 2263 C C . GLU A 1 294 ? 26.284 31.249 62.951 1.00 17.78 281 GLU A C 1
ATOM 2264 O O . GLU A 1 294 ? 25.248 31.202 63.616 1.00 17.59 281 GLU A O 1
ATOM 2270 N N . SER A 1 295 ? 26.779 30.195 62.310 1.00 17.93 282 SER A N 1
ATOM 2271 C CA . SER A 1 295 ? 26.111 28.898 62.351 1.00 19.95 282 SER A CA 1
ATOM 2272 C C . SER A 1 295 ? 26.091 28.342 63.773 1.00 19.80 282 SER A C 1
ATOM 2273 O O . SER A 1 295 ? 26.846 28.792 64.635 1.00 20.17 282 SER A O 1
ATOM 2276 N N . ASP A 1 296 ? 25.232 27.356 64.009 1.00 20.04 283 ASP A N 1
ATOM 2277 C CA . ASP A 1 296 ? 25.055 26.797 65.345 1.00 20.08 283 ASP A CA 1
ATOM 2278 C C . ASP A 1 296 ? 26.332 26.159 65.886 1.00 19.69 283 ASP A C 1
ATOM 2279 O O . ASP A 1 296 ? 26.780 26.489 66.983 1.00 19.15 283 ASP A O 1
ATOM 2284 N N . ASP A 1 297 ? 26.915 25.244 65.115 1.00 20.43 284 ASP A N 1
ATOM 2285 C CA . ASP A 1 297 ? 28.090 24.504 65.572 1.00 21.58 284 ASP A CA 1
ATOM 2286 C C . ASP A 1 297 ? 29.330 25.389 65.709 1.00 19.88 284 ASP A C 1
ATOM 2287 O O . ASP A 1 297 ? 30.276 25.037 66.414 1.00 17.91 284 ASP A O 1
ATOM 2292 N N . VAL A 1 298 ? 29.327 26.530 65.027 1.00 19.05 285 VAL A N 1
ATOM 2293 C CA . VAL A 1 298 ? 30.396 27.511 65.179 1.00 17.76 285 VAL A CA 1
ATOM 2294 C C . VAL A 1 298 ? 30.207 28.268 66.489 1.00 15.85 285 VAL A C 1
ATOM 2295 O O . VAL A 1 298 ? 31.168 28.529 67.212 1.00 14.75 285 VAL A O 1
ATOM 2299 N N . ILE A 1 299 ? 28.958 28.608 66.793 1.00 16.01 286 ILE A N 1
ATOM 2300 C CA . ILE A 1 299 ? 28.625 29.245 68.061 1.00 16.57 286 ILE A CA 1
ATOM 2301 C C . ILE A 1 299 ? 28.875 28.282 69.217 1.00 15.03 286 ILE A C 1
ATOM 2302 O O . ILE A 1 299 ? 29.447 28.660 70.238 1.00 15.08 286 ILE A O 1
ATOM 2307 N N . LEU A 1 300 ? 28.451 27.033 69.046 1.00 16.05 287 LEU A N 1
ATOM 2308 C CA . LEU A 1 300 ? 28.629 26.010 70.073 1.00 16.34 287 LEU A CA 1
ATOM 2309 C C . LEU A 1 300 ? 30.095 25.812 70.435 1.00 15.56 287 LEU A C 1
ATOM 2310 O O . LEU A 1 300 ? 30.456 25.788 71.611 1.00 15.33 287 LEU A O 1
ATOM 2315 N N . LYS A 1 301 ? 30.932 25.653 69.415 1.00 16.45 288 LYS A N 1
ATOM 2316 C CA . LYS A 1 301 ? 32.351 25.394 69.622 1.00 16.18 288 LYS A CA 1
ATOM 2317 C C . LYS A 1 301 ? 33.034 26.559 70.329 1.00 15.54 288 LYS A C 1
ATOM 2318 O O . LYS A 1 301 ? 33.950 26.361 71.125 1.00 15.56 288 LYS A O 1
ATOM 2324 N N . ARG A 1 302 ? 32.578 27.773 70.042 1.00 13.52 289 ARG A N 1
ATOM 2325 C CA . ARG A 1 302 ? 33.158 28.960 70.657 1.00 14.34 289 ARG A CA 1
ATOM 2326 C C . ARG A 1 302 ? 32.734 29.104 72.117 1.00 13.58 289 ARG A C 1
ATOM 2327 O O . ARG A 1 302 ? 33.517 29.543 72.958 1.00 13.84 289 ARG A O 1
ATOM 2335 N N . LEU A 1 303 ? 31.495 28.726 72.410 1.00 13.49 290 LEU A N 1
ATOM 2336 C CA . LEU A 1 303 ? 30.965 28.810 73.766 1.00 13.57 290 LEU A CA 1
ATOM 2337 C C . LEU A 1 303 ? 31.467 27.659 74.637 1.00 13.88 290 LEU A C 1
ATOM 2338 O O . LEU A 1 303 ? 31.690 27.828 75.835 1.00 14.24 290 LEU A O 1
ATOM 2343 N N . ASN A 1 304 ? 31.639 26.488 74.031 1.00 14.17 291 ASN A N 1
ATOM 2344 C CA . ASN A 1 304 ? 32.136 25.317 74.746 1.00 14.93 291 ASN A CA 1
ATOM 2345 C C . ASN A 1 304 ? 33.560 25.496 75.269 1.00 15.44 291 ASN A C 1
ATOM 2346 O O . ASN A 1 304 ? 33.999 24.761 76.151 1.00 16.75 291 ASN A O 1
ATOM 2351 N N . SER A 1 305 ? 34.272 26.478 74.726 1.00 14.89 292 SER A N 1
ATOM 2352 C CA . SER A 1 305 ? 35.660 26.721 75.107 1.00 15.19 292 SER A CA 1
ATOM 2353 C C . SER A 1 305 ? 35.803 27.886 76.083 1.00 14.84 292 SER A C 1
ATOM 2354 O O . SER A 1 305 ? 36.786 27.968 76.819 1.00 16.26 292 SER A O 1
ATOM 2357 N N . ASN A 1 306 ? 34.822 28.784 76.087 1.00 13.68 293 ASN A N 1
ATOM 2358 C CA . ASN A 1 306 ? 34.903 29.994 76.899 1.00 13.55 293 ASN A CA 1
ATOM 2359 C C . ASN A 1 306 ? 33.804 30.125 77.953 1.00 12.55 293 ASN A C 1
ATOM 2360 O O . ASN A 1 306 ? 33.731 31.134 78.655 1.00 10.64 293 ASN A O 1
ATOM 2365 N N . VAL A 1 307 ? 32.949 29.112 78.061 1.00 11.95 294 VAL A N 1
ATOM 2366 C CA . VAL A 1 307 ? 31.918 29.103 79.095 1.00 12.58 294 VAL A CA 1
ATOM 2367 C C . VAL A 1 307 ? 32.150 27.957 80.077 1.00 13.05 294 VAL A C 1
ATOM 2368 O O . VAL A 1 307 ? 32.082 26.783 79.707 1.00 13.76 294 VAL A O 1
ATOM 2372 N N . LYS A 1 308 ? 32.424 28.309 81.329 1.00 13.65 295 LYS A N 1
ATOM 2373 C CA . LYS A 1 308 ? 32.767 27.330 82.357 1.00 14.06 295 LYS A CA 1
ATOM 2374 C C . LYS A 1 308 ? 31.659 26.310 82.617 1.00 14.33 295 LYS A C 1
ATOM 2375 O O . LYS A 1 308 ? 30.482 26.665 82.701 1.00 13.57 295 LYS A O 1
ATOM 2381 N N . LYS A 1 309 ? 32.045 25.043 82.736 1.00 15.32 296 LYS A N 1
ATOM 2382 C CA . LYS A 1 309 ? 31.120 23.991 83.139 1.00 15.43 296 LYS A CA 1
ATOM 2383 C C . LYS A 1 309 ? 31.556 23.405 84.477 1.00 15.47 296 LYS A C 1
ATOM 2384 O O . LYS A 1 309 ? 31.022 22.395 84.935 1.00 14.05 296 LYS A O 1
ATOM 2390 N N . THR A 1 310 ? 32.536 24.057 85.097 1.00 15.21 297 THR A N 1
ATOM 2391 C CA . THR A 1 310 ? 33.027 23.660 86.410 1.00 15.64 297 THR A CA 1
ATOM 2392 C C . THR A 1 310 ? 33.295 24.895 87.263 1.00 16.33 297 THR A C 1
ATOM 2393 O O . THR A 1 310 ? 33.228 26.024 86.775 1.00 16.75 297 THR A O 1
ATOM 2397 N N . ASN A 1 311 ? 33.598 24.673 88.537 1.00 15.60 298 ASN A N 1
ATOM 2398 C CA . ASN A 1 311 ? 33.965 25.759 89.434 1.00 15.78 298 ASN A CA 1
ATOM 2399 C C . ASN A 1 311 ? 35.477 25.855 89.590 1.00 15.97 298 ASN A C 1
ATOM 2400 O O . ASN A 1 311 ? 36.193 24.867 89.415 1.00 17.77 298 ASN A O 1
ATOM 2405 N N . LEU A 1 312 ? 35.955 27.049 89.920 1.00 16.39 299 LEU A N 1
ATOM 2406 C CA . LEU A 1 312 ? 37.383 27.276 90.115 1.00 16.81 299 LEU A CA 1
ATOM 2407 C C . LEU A 1 312 ? 37.912 26.516 91.327 1.00 18.49 299 LEU A C 1
ATOM 2408 O O . LEU A 1 312 ? 37.191 26.308 92.305 1.00 18.61 299 LEU A O 1
ATOM 2413 N N . GLN A 1 313 ? 39.173 26.104 91.253 1.00 20.34 300 GLN A N 1
ATOM 2414 C CA . GLN A 1 313 ? 39.779 25.301 92.309 1.00 21.81 300 GLN A CA 1
ATOM 2415 C C . GLN A 1 313 ? 41.221 25.714 92.580 1.00 21.69 300 GLN A C 1
ATOM 2416 O O . GLN A 1 313 ? 41.983 25.994 91.654 1.00 20.55 300 GLN A O 1
ATOM 2422 N N . LEU A 1 314 ? 41.587 25.758 93.856 1.00 22.31 301 LEU A N 1
ATOM 2423 C CA . LEU A 1 314 ? 42.956 26.067 94.246 1.00 22.80 301 LEU A CA 1
ATOM 2424 C C . LEU A 1 314 ? 43.852 24.861 94.006 1.00 22.33 301 LEU A C 1
ATOM 2425 O O . LEU A 1 314 ? 43.369 23.734 93.894 1.00 22.05 301 LEU A O 1
ATOM 2430 N N . ASP A 1 315 ? 45.155 25.102 93.916 1.00 22.38 302 ASP A N 1
ATOM 2431 C CA . ASP A 1 315 ? 46.113 24.029 93.689 1.00 22.20 302 ASP A CA 1
ATOM 2432 C C . ASP A 1 315 ? 46.183 23.097 94.892 1.00 20.10 302 ASP A C 1
ATOM 2433 O O . ASP A 1 315 ? 46.061 23.535 96.038 1.00 20.99 302 ASP A O 1
ATOM 2438 N N . GLY A 1 316 ? 46.374 21.809 94.624 1.00 21.46 303 GLY A N 1
ATOM 2439 C CA . GLY A 1 316 ? 46.565 20.838 95.684 1.00 20.51 303 GLY A CA 1
ATOM 2440 C C . GLY A 1 316 ? 47.893 21.061 96.383 1.00 20.58 303 GLY A C 1
ATOM 2441 O O . GLY A 1 316 ? 48.820 21.621 95.796 1.00 21.15 303 GLY A O 1
ATOM 2442 N N . ASP A 1 317 ? 47.983 20.624 97.636 1.00 20.37 304 ASP A N 1
ATOM 2443 C CA . ASP A 1 317 ? 49.196 20.799 98.430 1.00 21.39 304 ASP A CA 1
ATOM 2444 C C . ASP A 1 317 ? 50.433 20.205 97.760 1.00 21.18 304 ASP A C 1
ATOM 2445 O O . ASP A 1 317 ? 51.539 20.725 97.914 1.00 20.95 304 ASP A O 1
ATOM 2450 N N . LEU A 1 318 ? 50.244 19.116 97.020 1.00 19.72 305 LEU A N 1
ATOM 2451 C CA . LEU A 1 318 ? 51.356 18.448 96.357 1.00 19.90 305 LEU A CA 1
ATOM 2452 C C . LEU A 1 318 ? 51.440 18.858 94.890 1.00 21.60 305 LEU A C 1
ATOM 2453 O O . LEU A 1 318 ? 51.857 18.072 94.040 1.00 23.20 305 LEU A O 1
ATOM 2458 N N . GLU A 1 319 ? 51.047 20.098 94.607 0.69 21.56 306 GLU A N 1
ATOM 2459 C CA . GLU A 1 319 ? 51.060 20.635 93.247 0.84 22.67 306 GLU A CA 1
ATOM 2460 C C . GLU A 1 319 ? 50.000 19.974 92.366 1.00 22.36 306 GLU A C 1
ATOM 2461 O O . GLU A 1 319 ? 49.119 19.265 92.857 0.42 22.40 306 GLU A O 1
#

Secondary structure (DSSP, 8-state):
---EEEEE--SGGGHHHHHHHHTTHHHHTT--EEEEE-TT-HHHHHHHHHTTS-SEEEEEHHHHHHHHHTT-TTEEEEEEEE-SPPEEEEEEESS-TT-SSGGG--EEEESSTTSTTT--HHHHHHHTSPPP-EEEE--SHHHHHHHHTT-TTS---SB--BHHHHHHHHHTTSEEEEEEEE-SS-SEEEEEEHHHHHHSHHHHHHHHHHHHHHHHHHHH-HHHHHHHHHHHSS--HHHHHHHHTT--B-TTBTTB---HIIIIIHHHHHHHHHTS--S-HHHHHHHHHHHB-SS---PPPTT-

Sequence (304 aa):
LPTLKVAYIPEHFSTPLFFAQQQGYYKAHDLSIEFVKVPEGSGRLINLLNSNEVDIAIGLTEAFIADIAKGNENIHVLDTYVKSPLLWAVSTGSNRDDVTDAKQLKRIGVSRRIGSGSYVSFVLAHQQLGVPSFDQFQQVLSNFKNLRDSVNLKDGVEGSDAFWEYFTSKKYYDNHEIKQIDQIYTPWSSWVVATSSDSLQAKSDVIKNFIDAVNQGIQYYNEHVDEAIEEYISSNLDYSAEDAKEEWTKTVEFNSRIGKTPLDWDTIVVKTKDTLKLAGVLAESDDVILKRLNSNVKKTNLQLDGDLE

CATH classification: 3.40.190.10 (+1 more: 3.40.190.10)

Radius of gyration: 19.52 Å; Cα contacts (8 Å, |Δi|>4): 605; chains: 1; bounding box: 52×51×45 Å

Nearest PDB structures (foldseek):
  2x7q-assembly1_A  TM=1.003E+00  e=2.113E-65  Candida albicans
  3un6-assembly1_A  TM=7.396E-01  e=5.857E-13  Staphylococcus aureus subsp. aureus NCTC 8325
  2x26-assembly1_A  TM=6.964E-01  e=2.658E-12  Escherichia coli K-12
  2x26-assembly2_B  TM=7.169E-01  e=1.632E-11  Escherichia coli K-12
  4h6d-assembly1_A  TM=6.452E-01  e=1.542E-12  Saccharomyces cerevisiae